Protein AF-0000000073295204 (afdb_homodimer)

Structure (mmCIF, N/CA/C/O backbone):
data_AF-0000000073295204-model_v1
#
loop_
_entity.id
_entity.type
_entity.pdbx_description
1 polymer 'Uncharacterized protein'
#
loop_
_atom_site.group_PDB
_atom_site.id
_atom_site.type_symbol
_atom_site.label_atom_id
_atom_site.label_alt_id
_atom_site.label_comp_id
_atom_site.label_asym_id
_atom_site.label_entity_id
_atom_site.label_seq_id
_atom_site.pdbx_PDB_ins_code
_atom_site.Cartn_x
_atom_site.Cartn_y
_atom_site.Cartn_z
_atom_site.occupancy
_atom_site.B_iso_or_equiv
_atom_site.auth_seq_id
_atom_site.auth_comp_id
_atom_site.auth_asym_id
_atom_site.auth_atom_id
_atom_site.pdbx_PDB_model_num
ATOM 1 N N . MET A 1 1 ? 9.797 61.344 2.822 1 33.12 1 MET A N 1
ATOM 2 C CA . MET A 1 1 ? 10.344 59.969 2.984 1 33.12 1 MET A CA 1
ATOM 3 C C . MET A 1 1 ? 9.977 59.406 4.348 1 33.12 1 MET A C 1
ATOM 5 O O . MET A 1 1 ? 10.391 59.938 5.379 1 33.12 1 MET A O 1
ATOM 9 N N . ALA A 1 2 ? 8.75 59.031 4.539 1 42.47 2 ALA A N 1
ATOM 10 C CA . ALA A 1 2 ? 8.133 58.469 5.742 1 42.47 2 ALA A CA 1
ATOM 11 C C . ALA A 1 2 ? 9.016 57.375 6.34 1 42.47 2 ALA A C 1
ATOM 13 O O . ALA A 1 2 ? 9.609 56.594 5.609 1 42.47 2 ALA A O 1
ATOM 14 N N . ASN A 1 3 ? 9.695 57.594 7.465 1 41.66 3 ASN A N 1
ATOM 15 C CA . ASN A 1 3 ? 10.477 56.75 8.367 1 41.66 3 ASN A CA 1
ATOM 16 C C . ASN A 1 3 ? 9.773 55.438 8.672 1 41.66 3 ASN A C 1
ATOM 18 O O . ASN A 1 3 ? 8.797 55.406 9.422 1 41.66 3 ASN A O 1
ATOM 22 N N . CYS A 1 4 ? 9.5 54.719 7.684 1 46.94 4 CYS A N 1
ATOM 23 C CA . CYS A 1 4 ? 9.086 53.344 7.918 1 46.94 4 CYS A CA 1
ATOM 24 C C . CYS A 1 4 ? 9.992 52.688 8.945 1 46.94 4 CYS A C 1
ATOM 26 O O . CYS A 1 4 ? 11.156 52.406 8.664 1 46.94 4 CYS A O 1
ATOM 28 N N . ASN A 1 5 ? 9.891 53.031 10.281 1 50.5 5 ASN A N 1
ATOM 29 C CA . ASN A 1 5 ? 10.594 52.594 11.484 1 50.5 5 ASN A CA 1
ATOM 30 C C . ASN A 1 5 ? 10.609 51.094 11.625 1 50.5 5 ASN A C 1
ATOM 32 O O . ASN A 1 5 ? 9.875 50.375 10.922 1 50.5 5 ASN A O 1
ATOM 36 N N . MET A 1 6 ? 11.617 50.531 12.547 1 57.12 6 MET A N 1
ATOM 37 C CA . MET A 1 6 ? 11.906 49.188 13.016 1 57.12 6 MET A CA 1
ATOM 38 C C . MET A 1 6 ? 10.625 48.406 13.242 1 57.12 6 MET A C 1
ATOM 40 O O . MET A 1 6 ? 10.625 47.156 13.188 1 57.12 6 MET A O 1
ATOM 44 N N . ASN A 1 7 ? 9.562 49.188 13.414 1 58.94 7 ASN A N 1
ATOM 45 C CA . ASN A 1 7 ? 8.297 48.5 13.711 1 58.94 7 ASN A CA 1
ATOM 46 C C . ASN A 1 7 ? 7.699 47.875 12.461 1 58.94 7 ASN A C 1
ATOM 48 O O . ASN A 1 7 ? 7.102 46.781 12.531 1 58.94 7 ASN A O 1
ATOM 52 N N . CYS A 1 8 ? 7.828 48.562 11.383 1 56.03 8 CYS A N 1
ATOM 53 C CA . CYS A 1 8 ? 7.27 48 10.148 1 56.03 8 CYS A CA 1
ATOM 54 C C . CYS A 1 8 ? 8.047 46.75 9.711 1 56.03 8 CYS A C 1
ATOM 56 O O . CYS A 1 8 ? 7.465 45.812 9.219 1 56.03 8 CYS A O 1
ATOM 58 N N . ALA A 1 9 ? 9.336 46.875 9.898 1 61.06 9 ALA A N 1
ATOM 59 C CA . ALA A 1 9 ? 10.18 45.719 9.531 1 61.06 9 ALA A CA 1
ATOM 60 C C . ALA A 1 9 ? 9.828 44.5 10.359 1 61.06 9 ALA A C 1
ATOM 62 O O . ALA A 1 9 ? 9.797 43.375 9.836 1 61.06 9 ALA A O 1
ATOM 63 N N . ARG A 1 10 ? 9.492 44.812 11.586 1 59.09 10 ARG A N 1
ATOM 64 C CA . ARG A 1 10 ? 9.133 43.688 12.469 1 59.09 10 ARG A CA 1
ATOM 65 C C . ARG A 1 10 ? 7.789 43.094 12.078 1 59.09 10 ARG A C 1
ATOM 67 O O . ARG A 1 10 ? 7.609 41.875 12.117 1 59.09 10 ARG A O 1
ATOM 74 N N . ALA A 1 11 ? 6.906 43.969 11.68 1 59.47 11 ALA A N 1
ATOM 75 C CA . ALA A 1 11 ? 5.578 43.5 11.281 1 59.47 11 ALA A CA 1
ATOM 76 C C . ALA A 1 11 ? 5.641 42.719 9.977 1 59.47 11 ALA A C 1
ATOM 78 O O . ALA A 1 11 ? 4.961 41.719 9.828 1 59.47 11 ALA A O 1
ATOM 79 N N . THR A 1 12 ? 6.535 43.219 9.102 1 62.34 12 THR A N 1
ATOM 80 C CA . THR A 1 12 ? 6.664 42.531 7.824 1 62.34 12 THR A CA 1
ATOM 81 C C . THR A 1 12 ? 7.312 41.156 8.016 1 62.34 12 THR A C 1
ATOM 83 O O . THR A 1 12 ? 6.895 40.156 7.398 1 62.34 12 THR A O 1
ATOM 86 N N . LEU A 1 13 ? 8.273 41.188 8.883 1 60.84 13 LEU A N 1
ATOM 87 C CA . LEU A 1 13 ? 8.93 39.938 9.141 1 60.84 13 LEU A CA 1
ATOM 88 C C . LEU A 1 13 ? 7.961 38.938 9.797 1 60.84 13 LEU A C 1
ATOM 90 O O . LEU A 1 13 ? 7.969 37.75 9.477 1 60.84 13 LEU A O 1
ATOM 94 N N . PHE A 1 14 ? 7.16 39.562 10.695 1 59.88 14 PHE A N 1
ATOM 95 C CA . PHE A 1 14 ? 6.156 38.75 11.359 1 59.88 14 PHE A CA 1
ATOM 96 C C . PHE A 1 14 ? 5.152 38.219 10.352 1 59.88 14 PHE A C 1
ATOM 98 O O . PHE A 1 14 ? 4.773 37.031 10.414 1 59.88 14 PHE A O 1
ATOM 105 N N . LEU A 1 15 ? 4.754 39 9.43 1 58.59 15 LEU A N 1
ATOM 106 C CA . LEU A 1 15 ? 3.775 38.594 8.43 1 58.59 15 LEU A CA 1
ATOM 107 C C . LEU A 1 15 ? 4.375 37.562 7.477 1 58.59 15 LEU A C 1
ATOM 109 O O . LEU A 1 15 ? 3.697 36.625 7.078 1 58.59 15 LEU A O 1
ATOM 113 N N . LEU A 1 16 ? 5.633 37.688 7.195 1 57.72 16 LEU A N 1
ATOM 114 C CA . LEU A 1 16 ? 6.293 36.75 6.305 1 57.72 16 LEU A CA 1
ATOM 115 C C . LEU A 1 16 ? 6.402 35.375 6.957 1 57.72 16 LEU A C 1
ATOM 117 O O . LEU A 1 16 ? 6.215 34.344 6.293 1 57.72 16 LEU A O 1
ATOM 121 N N . THR A 1 17 ? 6.629 35.469 8.266 1 59.41 17 THR A N 1
ATOM 122 C CA . THR A 1 17 ? 6.738 34.188 8.961 1 59.41 17 THR A CA 1
ATOM 123 C C . THR A 1 17 ? 5.387 33.469 9 1 59.41 17 THR A C 1
ATOM 125 O O . THR A 1 17 ? 5.316 32.25 8.828 1 59.41 17 THR A O 1
ATOM 128 N N . ILE A 1 18 ? 4.297 34.219 9.164 1 56.94 18 ILE A N 1
ATOM 129 C CA . ILE A 1 18 ? 2.967 33.625 9.18 1 56.94 18 ILE A CA 1
ATOM 130 C C . ILE A 1 18 ? 2.643 33.031 7.805 1 56.94 18 ILE A C 1
ATOM 132 O O . ILE A 1 18 ? 2.053 31.953 7.699 1 56.94 18 ILE A O 1
ATOM 136 N N . PHE A 1 19 ? 2.982 33.781 6.734 1 54.72 19 PHE A N 1
ATOM 137 C CA . PHE A 1 19 ? 2.664 33.312 5.387 1 54.72 19 PHE A CA 1
ATOM 138 C C . PHE A 1 19 ? 3.383 32 5.07 1 54.72 19 PHE A C 1
ATOM 140 O O . PHE A 1 19 ? 2.812 31.109 4.438 1 54.72 19 PHE A O 1
ATOM 147 N N . ILE A 1 20 ? 4.652 31.953 5.359 1 56.03 20 ILE A N 1
ATOM 148 C CA . ILE A 1 20 ? 5.402 30.734 5.078 1 56.03 20 ILE A CA 1
ATOM 149 C C . ILE A 1 20 ? 4.797 29.562 5.855 1 56.03 20 ILE A C 1
ATOM 151 O O . ILE A 1 20 ? 4.711 28.438 5.34 1 56.03 20 ILE A O 1
ATOM 155 N N . CYS A 1 21 ? 4.27 29.953 6.988 1 53.78 21 CYS A N 1
ATOM 156 C CA . CYS A 1 21 ? 3.713 28.906 7.828 1 53.78 21 CYS A CA 1
ATOM 157 C C . CYS A 1 21 ? 2.4 28.391 7.254 1 53.78 21 CYS A C 1
ATOM 159 O O . CYS A 1 21 ? 2.078 27.203 7.398 1 53.78 21 CYS A O 1
ATOM 161 N N . PHE A 1 22 ? 1.563 29.297 6.613 1 51.59 22 PHE A N 1
ATOM 162 C CA . PHE A 1 22 ? 0.244 28.875 6.164 1 51.59 22 PHE A CA 1
ATOM 163 C C . PHE A 1 22 ? 0.33 28.188 4.805 1 51.59 22 PHE A C 1
ATOM 165 O O . PHE A 1 22 ? -0.593 27.484 4.402 1 51.59 22 PHE A O 1
ATOM 172 N N . GLY A 1 23 ? 1.354 28.484 4.051 1 48.56 23 GLY A N 1
ATOM 173 C CA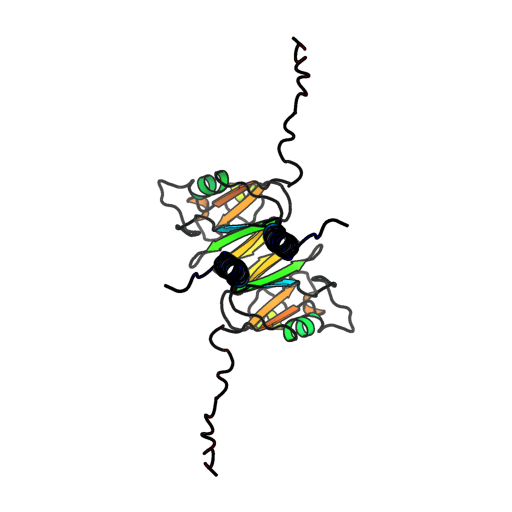 . GLY A 1 23 ? 1.393 27.984 2.686 1 48.56 23 GLY A CA 1
ATOM 174 C C . GLY A 1 23 ? 1.467 26.469 2.609 1 48.56 23 GLY A C 1
ATOM 175 O O . GLY A 1 23 ? 1.545 25.891 1.519 1 48.56 23 GLY A O 1
ATOM 176 N N . HIS A 1 24 ? 1.877 25.906 3.639 1 48.03 24 HIS A N 1
ATOM 177 C CA . HIS A 1 24 ? 1.93 24.469 3.375 1 48.03 24 HIS A CA 1
ATOM 178 C C . HIS A 1 24 ? 0.529 23.891 3.223 1 48.03 24 HIS A C 1
ATOM 180 O O . HIS A 1 24 ? -0.03 23.344 4.18 1 48.03 24 HIS A O 1
ATOM 186 N N . PHE A 1 25 ? -0.364 24.609 2.359 1 46.03 25 PHE A N 1
ATOM 187 C CA . PHE A 1 25 ? -1.568 23.859 2.012 1 46.03 25 PHE A CA 1
ATOM 188 C C . PHE A 1 25 ? -1.214 22.516 1.374 1 46.03 25 PHE A C 1
ATOM 190 O O . PHE A 1 25 ? -0.85 22.469 0.198 1 46.03 25 PHE A O 1
ATOM 197 N N . SER A 1 26 ? -0.646 21.609 1.954 1 46 26 SER A N 1
ATOM 198 C CA . SER A 1 26 ? -0.393 20.234 1.532 1 46 26 SER A CA 1
ATOM 199 C C . SER A 1 26 ? -1.66 19.594 0.992 1 46 26 SER A C 1
ATOM 201 O O . SER A 1 26 ? -2.721 19.672 1.617 1 46 26 SER A O 1
ATOM 203 N N . VAL A 1 27 ? -2.123 19.875 -0.356 1 51.22 27 VAL A N 1
ATOM 204 C CA . VAL A 1 27 ? -3.092 18.906 -0.857 1 51.22 27 VAL A CA 1
ATOM 205 C C . VAL A 1 27 ? -2.947 17.594 -0.098 1 51.22 27 VAL A C 1
ATOM 207 O O . VAL A 1 27 ? -1.89 16.953 -0.138 1 51.22 27 VAL A O 1
ATOM 210 N N . SER A 1 28 ? -3.654 17.453 1.043 1 60.06 28 SER A N 1
ATOM 211 C CA . SER A 1 28 ? -3.307 16.516 2.1 1 60.06 28 SER A CA 1
ATOM 212 C C . SER A 1 28 ? -3.844 15.117 1.795 1 60.06 28 SER A C 1
ATOM 214 O O . SER A 1 28 ? -5.059 14.922 1.683 1 60.06 28 SER A O 1
ATOM 216 N N . ALA A 1 29 ? -3.35 14.383 0.659 1 72.06 29 ALA A N 1
ATOM 217 C CA . ALA A 1 29 ? -3.543 12.938 0.724 1 72.06 29 ALA A CA 1
ATOM 218 C C . ALA A 1 29 ? -3.613 12.461 2.17 1 72.06 29 ALA A C 1
ATOM 220 O O . ALA A 1 29 ? -2.887 12.953 3.033 1 72.06 29 ALA A O 1
ATOM 221 N N . TYR A 1 30 ? -4.785 11.828 2.383 1 84.5 30 TYR A N 1
ATOM 222 C CA . TYR A 1 30 ? -4.988 11.336 3.738 1 84.5 30 TYR A CA 1
ATOM 223 C C . TYR A 1 30 ? -4.789 9.828 3.803 1 84.5 30 TYR A C 1
ATOM 225 O O . TYR A 1 30 ? -4.953 9.125 2.801 1 84.5 30 TYR A O 1
ATOM 233 N N . ASP A 1 31 ? -4.375 9.359 4.844 1 88.56 31 ASP A N 1
ATOM 234 C CA . ASP A 1 31 ? -4.281 7.945 5.191 1 88.56 31 ASP A CA 1
ATOM 235 C C . ASP A 1 31 ? -5.387 7.551 6.172 1 88.56 31 ASP A C 1
ATOM 237 O O . ASP A 1 31 ? -5.41 8.023 7.309 1 88.56 31 ASP A O 1
ATOM 241 N N . PHE A 1 32 ? -6.301 6.703 5.715 1 93.31 32 PHE A N 1
ATOM 242 C CA . PHE A 1 32 ? -7.426 6.285 6.543 1 93.31 32 PHE A CA 1
ATOM 243 C C . PHE A 1 32 ? -7.191 4.891 7.113 1 93.31 32 PHE A C 1
ATOM 245 O O . PHE A 1 32 ? -6.863 3.961 6.371 1 93.31 32 PHE A O 1
ATOM 252 N N . GLN A 1 33 ? -7.379 4.723 8.383 1 93.5 33 GLN A N 1
ATOM 253 C CA . GLN A 1 33 ? -7.332 3.396 8.984 1 93.5 33 GLN A CA 1
ATOM 254 C C . GLN A 1 33 ? -8.688 2.701 8.883 1 93.5 33 GLN A C 1
ATOM 256 O O . GLN A 1 33 ? -9.672 3.16 9.469 1 93.5 33 GLN A O 1
ATOM 261 N N . VAL A 1 34 ? -8.672 1.632 8.242 1 95.62 34 VAL A N 1
ATOM 262 C CA . VAL A 1 34 ? -9.922 0.905 8.016 1 95.62 34 VAL A CA 1
ATOM 263 C C . VAL A 1 34 ? -10.453 0.383 9.352 1 95.62 34 VAL A C 1
ATOM 265 O O . VAL A 1 34 ? -9.711 -0.205 10.141 1 95.62 34 VAL A O 1
ATOM 268 N N . GLY A 1 35 ? -11.727 0.519 9.531 1 85.12 35 GLY A N 1
ATOM 269 C CA . GLY A 1 35 ? -12.406 -0.001 10.711 1 85.12 35 GLY A CA 1
ATOM 270 C C . GLY A 1 35 ? -12.164 0.827 11.953 1 85.12 35 GLY A C 1
ATOM 271 O O . GLY A 1 35 ? -12.688 0.516 13.023 1 85.12 35 GLY A O 1
ATOM 272 N N . GLY A 1 36 ? -11.367 1.813 11.805 1 78.75 36 GLY A N 1
ATOM 273 C CA . GLY A 1 36 ? -11.062 2.609 12.984 1 78.75 36 GLY A CA 1
ATOM 274 C C . GLY A 1 36 ? -10.266 1.848 14.023 1 78.75 36 GLY A C 1
ATOM 275 O O . GLY A 1 36 ? -9.195 1.308 13.727 1 78.75 36 GLY A O 1
ATOM 276 N N . THR A 1 37 ? -10.977 1.584 15.172 1 77.56 37 THR A N 1
ATOM 277 C CA . THR A 1 37 ? -10.297 0.896 16.266 1 77.56 37 THR A CA 1
ATOM 278 C C . THR A 1 37 ? -10.461 -0.616 16.141 1 77.56 37 THR A C 1
ATOM 280 O O . THR A 1 37 ? -9.781 -1.381 16.828 1 77.56 37 THR A O 1
ATOM 283 N N . LYS A 1 38 ? -11.297 -1.14 15.312 1 81.19 38 LYS A N 1
ATOM 284 C CA . LYS A 1 38 ? -11.625 -2.561 15.266 1 81.19 38 LYS A CA 1
ATOM 285 C C . LYS A 1 38 ? -10.727 -3.305 14.289 1 81.19 38 LYS A C 1
ATOM 287 O O . LYS A 1 38 ? -10.703 -4.535 14.266 1 81.19 38 LYS A O 1
ATOM 292 N N . ASP A 1 39 ? -9.852 -2.604 13.664 1 91.88 39 ASP A N 1
ATOM 293 C CA . ASP A 1 39 ? -8.938 -3.219 12.703 1 91.88 39 ASP A CA 1
ATOM 294 C C . ASP A 1 39 ? -9.711 -4.039 11.672 1 91.88 39 ASP A C 1
ATOM 296 O O . ASP A 1 39 ? -10.938 -3.938 11.578 1 91.88 39 ASP A O 1
ATOM 300 N N . TRP A 1 40 ? -9.172 -4.785 10.734 1 97.25 40 TRP A N 1
ATOM 301 C CA . TRP A 1 40 ? -9.758 -5.648 9.711 1 97.25 40 TRP A CA 1
ATOM 302 C C . TRP A 1 40 ? -9.945 -7.066 10.234 1 97.25 40 TRP A C 1
ATOM 304 O O . TRP A 1 40 ? -9.047 -7.902 10.117 1 97.25 40 TRP A O 1
ATOM 314 N N . VAL A 1 41 ? -11.094 -7.348 10.859 1 95.94 41 VAL A N 1
ATOM 315 C CA . VAL A 1 41 ? -11.461 -8.625 11.461 1 95.94 41 VAL A CA 1
ATOM 316 C C . VAL A 1 41 ? -12.883 -9.008 11.047 1 95.94 41 VAL A C 1
ATOM 318 O O . VAL A 1 41 ? -13.625 -8.172 10.516 1 95.94 41 VAL A O 1
ATOM 321 N N . VAL A 1 42 ? -13.172 -10.25 11.281 1 95.69 42 VAL A N 1
ATOM 322 C CA . VAL A 1 42 ? -14.547 -10.672 11.031 1 95.69 42 VAL A CA 1
ATOM 323 C C . VAL A 1 42 ? -15.492 -9.922 11.961 1 95.69 42 VAL A C 1
ATOM 325 O O . VAL A 1 42 ? -15.312 -9.914 13.18 1 95.69 42 VAL A O 1
ATOM 328 N N . PRO A 1 43 ? -16.484 -9.281 11.359 1 94.81 43 PRO A N 1
ATOM 329 C CA . PRO A 1 43 ? -17.438 -8.578 12.219 1 94.81 43 PRO A CA 1
ATOM 330 C C . PRO A 1 43 ? -18.312 -9.523 13.031 1 94.81 43 PRO A C 1
ATOM 332 O O . PRO A 1 43 ? -18.484 -10.688 12.656 1 94.81 43 PRO A O 1
ATOM 335 N N . PRO A 1 44 ? -18.812 -8.93 14.133 1 92.19 44 PRO A N 1
ATOM 336 C CA . PRO A 1 44 ? -19.812 -9.727 14.852 1 92.19 44 PRO A CA 1
ATOM 337 C C . PRO A 1 44 ? -21.078 -9.969 14.031 1 92.19 44 PRO A C 1
ATOM 339 O O . PRO A 1 44 ? -21.375 -9.203 13.109 1 92.19 44 PRO A O 1
ATOM 342 N N . THR A 1 45 ? -21.75 -11.031 14.367 1 91.5 45 THR A N 1
ATOM 343 C CA . THR A 1 45 ? -22.906 -11.469 13.594 1 91.5 45 THR A CA 1
ATOM 344 C C . THR A 1 45 ? -23.953 -10.367 13.523 1 91.5 45 THR A C 1
ATOM 346 O O . THR A 1 45 ? -24.672 -10.25 12.531 1 91.5 45 THR A O 1
ATOM 349 N N . ASN A 1 46 ? -23.984 -9.508 14.438 1 90.12 46 ASN A N 1
ATOM 350 C CA . ASN A 1 46 ? -25.031 -8.484 14.492 1 90.12 46 ASN A CA 1
ATOM 351 C C . ASN A 1 46 ? -24.562 -7.18 13.852 1 90.12 46 ASN A C 1
ATOM 353 O O . ASN A 1 46 ? -25.297 -6.191 13.852 1 90.12 46 ASN A O 1
ATOM 357 N N . ASP A 1 47 ? -23.391 -7.16 13.344 1 90.75 47 ASP A N 1
ATOM 358 C CA . ASP A 1 47 ? -22.859 -5.93 12.758 1 90.75 47 ASP A CA 1
ATOM 359 C C . ASP A 1 47 ? -22.031 -6.227 11.508 1 90.75 47 ASP A C 1
ATOM 361 O O . ASP A 1 47 ? -20.875 -5.793 11.406 1 90.75 47 ASP A O 1
ATOM 365 N N . SER A 1 48 ? -22.703 -6.895 10.508 1 91.75 48 SER A N 1
ATOM 366 C CA . SER A 1 48 ? -22 -7.344 9.312 1 91.75 48 SER A CA 1
ATOM 367 C C . SER A 1 48 ? -21.734 -6.184 8.359 1 91.75 48 SER A C 1
ATOM 369 O O . SER A 1 48 ? -20.984 -6.332 7.395 1 91.75 48 SER A O 1
ATOM 371 N N . LYS A 1 49 ? -22.25 -5 8.727 1 93.19 49 LYS A N 1
ATOM 372 C CA . LYS A 1 49 ? -22.125 -3.885 7.797 1 93.19 49 LYS A CA 1
ATOM 373 C C . LYS A 1 49 ? -21.109 -2.857 8.312 1 93.19 49 LYS A C 1
ATOM 375 O O . LYS A 1 49 ? -21.016 -1.755 7.773 1 93.19 49 LYS A O 1
ATOM 380 N N . ILE A 1 50 ? -20.344 -3.225 9.234 1 93.56 50 ILE A N 1
ATOM 381 C CA . ILE A 1 50 ? -19.516 -2.277 9.969 1 93.56 50 ILE A CA 1
ATOM 382 C C . ILE A 1 50 ? -18.547 -1.594 9 1 93.56 50 ILE A C 1
ATOM 384 O O . ILE A 1 50 ? -18.328 -0.382 9.078 1 93.56 50 ILE A O 1
ATOM 388 N N . TYR A 1 51 ? -17.938 -2.252 8.094 1 96.38 51 TYR A N 1
ATOM 389 C CA . TYR A 1 51 ? -16.938 -1.681 7.207 1 96.38 51 TYR A CA 1
ATOM 390 C C . TYR A 1 51 ? -17.578 -0.771 6.168 1 96.38 51 TYR A C 1
ATOM 392 O O . TYR A 1 51 ? -17.062 0.303 5.863 1 96.38 51 TYR A O 1
ATOM 400 N N . ASN A 1 52 ? -18.688 -1.209 5.676 1 95.88 52 ASN A N 1
ATOM 40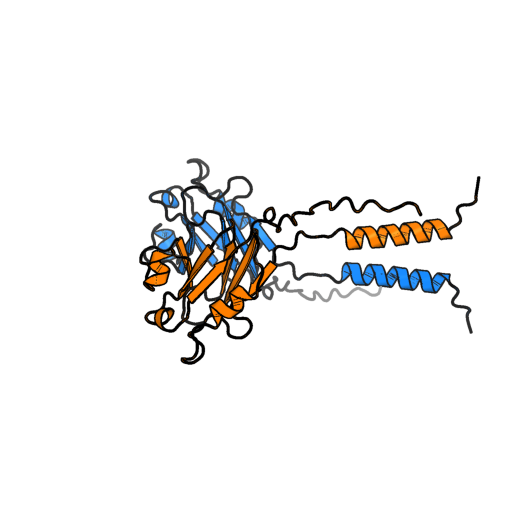1 C CA . ASN A 1 52 ? -19.375 -0.355 4.715 1 95.88 52 ASN A CA 1
ATOM 402 C C . ASN A 1 52 ? -19.891 0.917 5.371 1 95.88 52 ASN A C 1
ATOM 404 O O . ASN A 1 52 ? -19.891 1.987 4.762 1 95.88 52 ASN A O 1
ATOM 408 N N . ASP A 1 53 ? -20.359 0.744 6.594 1 94.44 53 ASP A N 1
ATOM 409 C CA . ASP A 1 53 ? -20.781 1.926 7.34 1 94.44 53 ASP A CA 1
ATOM 410 C C . ASP A 1 53 ? -19.609 2.883 7.562 1 94.44 53 ASP A C 1
ATOM 412 O O . ASP A 1 53 ? -19.75 4.094 7.387 1 94.44 53 ASP A O 1
ATOM 416 N N . TRP A 1 54 ? -18.531 2.389 7.996 1 95.19 54 TRP A N 1
ATOM 417 C CA . TRP A 1 54 ? -17.328 3.189 8.164 1 95.19 54 TRP A CA 1
ATOM 418 C C . TRP A 1 54 ? -16.953 3.896 6.867 1 95.19 54 TRP A C 1
ATOM 420 O O . TRP A 1 54 ? -16.656 5.094 6.871 1 95.19 54 TRP A O 1
ATOM 430 N N . ALA A 1 55 ? -16.922 3.182 5.715 1 96.06 55 ALA A N 1
ATOM 431 C CA . ALA A 1 55 ? -16.516 3.725 4.422 1 96.06 55 ALA A CA 1
ATOM 432 C C . ALA A 1 55 ? -17.453 4.832 3.971 1 96.06 55 ALA A C 1
ATOM 434 O O . ALA A 1 55 ? -17.016 5.855 3.441 1 96.06 55 ALA A O 1
ATOM 435 N N . SER A 1 56 ? -18.672 4.578 4.215 1 94.5 56 SER A N 1
ATOM 436 C CA . SER A 1 56 ? -19.688 5.543 3.773 1 94.5 56 SER A CA 1
ATOM 437 C C . SER A 1 56 ? -19.562 6.855 4.539 1 94.5 56 SER A C 1
ATOM 439 O O . SER A 1 56 ? -20.047 7.895 4.082 1 94.5 56 SER A O 1
ATOM 441 N N . GLY A 1 57 ? -18.922 6.844 5.66 1 93.06 57 GLY A N 1
ATOM 442 C CA . GLY A 1 57 ? -18.766 8.039 6.469 1 93.06 57 GLY A CA 1
ATOM 443 C C . GLY A 1 57 ? -17.547 8.852 6.082 1 93.06 57 GLY A C 1
ATOM 444 O O . GLY A 1 57 ? -17.297 9.914 6.656 1 93.06 57 GLY A O 1
ATOM 445 N N . ASN A 1 58 ? -16.859 8.352 5.168 1 93.12 58 ASN A N 1
ATOM 446 C CA . ASN A 1 58 ? -15.641 9.023 4.727 1 93.12 58 ASN A CA 1
ATOM 447 C C . ASN A 1 58 ? -15.766 9.523 3.289 1 93.12 58 ASN A C 1
ATOM 449 O O . ASN A 1 58 ? -16.531 8.969 2.502 1 93.12 58 ASN A O 1
ATOM 453 N N . ARG A 1 59 ? -14.992 10.648 3.008 1 92.06 59 ARG A N 1
ATOM 454 C CA . ARG A 1 59 ? -14.898 11.172 1.646 1 92.06 59 ARG A CA 1
ATOM 455 C C . ARG A 1 59 ? -13.516 10.922 1.056 1 92.06 59 ARG A C 1
ATOM 457 O O . ARG A 1 59 ? -12.641 11.789 1.132 1 92.06 59 ARG A O 1
ATOM 464 N N . PHE A 1 60 ? -13.477 9.859 0.374 1 95.12 60 PHE A N 1
ATOM 465 C CA . PHE A 1 60 ? -12.203 9.461 -0.209 1 95.12 60 PHE A CA 1
ATOM 466 C C . PHE A 1 60 ? -11.969 10.172 -1.541 1 95.12 60 PHE A C 1
ATOM 468 O O . PHE A 1 60 ? -12.891 10.289 -2.354 1 95.12 60 PHE A O 1
ATOM 475 N N . GLN A 1 61 ? -10.727 10.531 -1.714 1 94.44 61 GLN A N 1
ATOM 476 C CA . GLN A 1 61 ? -10.32 11.172 -2.963 1 94.44 61 GLN A CA 1
ATOM 477 C C . GLN A 1 61 ? -9.148 10.438 -3.602 1 94.44 61 GLN A C 1
ATOM 479 O O . GLN A 1 61 ? -8.43 9.695 -2.924 1 94.44 61 GLN A O 1
ATOM 484 N N . VAL A 1 62 ? -9.07 10.711 -4.887 1 94.5 62 VAL A N 1
ATOM 485 C CA . VAL A 1 62 ? -7.906 10.172 -5.574 1 94.5 62 VAL A CA 1
ATOM 486 C C . VAL A 1 62 ? -6.629 10.641 -4.879 1 94.5 62 VAL A C 1
ATOM 488 O O . VAL A 1 62 ? -6.5 11.812 -4.527 1 94.5 62 VAL A O 1
ATOM 491 N N . GLY A 1 63 ? -5.695 9.727 -4.648 1 92.5 63 GLY A N 1
ATOM 492 C CA . GLY A 1 63 ? -4.465 10.047 -3.943 1 92.5 63 GLY A CA 1
ATOM 493 C C . GLY A 1 63 ? -4.492 9.656 -2.479 1 92.5 63 GLY A C 1
ATOM 494 O O . GLY A 1 63 ? -3.447 9.57 -1.832 1 92.5 63 GLY A O 1
ATOM 495 N N . ASP A 1 64 ? -5.656 9.43 -1.926 1 94.69 64 ASP A N 1
ATOM 496 C CA . ASP A 1 64 ? -5.77 8.945 -0.553 1 94.69 64 ASP A CA 1
ATOM 497 C C . ASP A 1 64 ? -5.32 7.488 -0.444 1 94.69 64 ASP A C 1
ATOM 499 O O . ASP A 1 64 ? -5.281 6.77 -1.444 1 94.69 64 ASP A O 1
ATOM 503 N N . THR A 1 65 ? -4.98 7.121 0.783 1 95.94 65 THR A N 1
ATOM 504 C CA . THR A 1 65 ? -4.676 5.727 1.076 1 95.94 65 THR A CA 1
ATOM 505 C C . THR A 1 65 ? -5.562 5.203 2.203 1 95.94 65 THR A C 1
ATOM 507 O O . THR A 1 65 ? -6.043 5.98 3.033 1 95.94 65 THR A O 1
ATOM 510 N N . ILE A 1 66 ? -5.789 3.887 2.129 1 97.19 66 ILE A N 1
ATOM 511 C CA . ILE A 1 66 ? -6.395 3.209 3.271 1 97.19 66 ILE A CA 1
ATOM 512 C C . ILE A 1 66 ? -5.434 2.146 3.805 1 97.19 66 ILE A C 1
ATOM 514 O O . ILE A 1 66 ? -4.664 1.561 3.043 1 97.19 66 ILE A O 1
ATOM 518 N N . ARG A 1 67 ? -5.508 1.954 5.086 1 96.5 67 ARG A N 1
ATOM 519 C CA . ARG A 1 67 ? -4.621 1.01 5.754 1 96.5 67 ARG A CA 1
ATOM 520 C C . ARG A 1 67 ? -5.414 -0.072 6.48 1 96.5 67 ARG A C 1
ATOM 522 O O . ARG A 1 67 ? -6.344 0.232 7.234 1 96.5 67 ARG A O 1
ATOM 529 N N . PHE A 1 68 ? -5.098 -1.311 6.191 1 97.25 68 PHE A N 1
ATOM 530 C CA . PHE A 1 68 ? -5.676 -2.467 6.867 1 97.25 68 PHE A CA 1
ATOM 531 C C . PHE A 1 68 ? -4.699 -3.041 7.887 1 97.25 68 PHE A C 1
ATOM 533 O O . PHE A 1 68 ? -3.572 -3.402 7.543 1 97.25 68 PHE A O 1
ATOM 540 N N . LYS A 1 69 ? -5.16 -3.111 9.062 1 96.25 69 LYS A N 1
ATOM 541 C CA . LYS A 1 69 ? -4.418 -3.844 10.086 1 96.25 69 LYS A CA 1
ATOM 542 C C . LYS A 1 69 ? -5.141 -5.133 10.469 1 96.25 69 LYS A C 1
ATOM 544 O O . LYS A 1 69 ? -6.359 -5.133 10.664 1 96.25 69 LYS A O 1
ATOM 549 N N . TYR A 1 70 ? -4.504 -6.184 10.492 1 95.88 70 TYR A N 1
ATOM 550 C CA . TYR A 1 70 ? -5.117 -7.469 10.805 1 95.88 70 TYR A CA 1
ATOM 551 C C . TYR A 1 70 ? -4.07 -8.477 11.266 1 95.88 70 TYR A C 1
ATOM 553 O O . TYR A 1 70 ? -2.879 -8.32 10.984 1 95.88 70 TYR A O 1
ATOM 561 N N . LYS A 1 71 ? -4.66 -9.375 11.984 1 90.25 71 LYS A N 1
ATOM 562 C CA . LYS A 1 71 ? -3.869 -10.531 12.383 1 90.25 71 LYS A CA 1
ATOM 563 C C . LYS A 1 71 ? -4.336 -11.789 11.656 1 90.25 71 LYS A C 1
ATOM 565 O O . LYS A 1 71 ? -5.539 -12.008 11.484 1 90.25 71 LYS A O 1
ATOM 570 N N . LYS A 1 72 ? -3.389 -12.68 11.109 1 87.69 72 LYS A N 1
ATOM 571 C CA . LYS A 1 72 ? -3.686 -13.938 10.422 1 87.69 72 LYS A CA 1
ATOM 572 C C . LYS A 1 72 ? -4.844 -13.773 9.445 1 87.69 72 LYS A C 1
ATOM 574 O O . LYS A 1 72 ? -5.855 -14.477 9.547 1 87.69 72 LYS A O 1
ATOM 579 N N . ASN A 1 73 ? -4.926 -12.93 8.672 1 95.44 73 ASN A N 1
ATOM 580 C CA . ASN A 1 73 ? -5.914 -12.57 7.656 1 95.44 73 ASN A CA 1
ATOM 581 C C . ASN A 1 73 ? -5.25 -12.078 6.375 1 95.44 73 ASN A C 1
ATOM 583 O O . ASN A 1 73 ? -4.039 -12.234 6.195 1 95.44 73 ASN A O 1
ATOM 587 N N . SER A 1 74 ? -6.086 -11.641 5.445 1 97.19 74 SER A N 1
ATOM 588 C CA . SER A 1 74 ? -5.633 -11.031 4.199 1 97.19 74 SER A CA 1
ATOM 589 C C . SER A 1 74 ? -6.645 -10.016 3.68 1 97.19 74 SER A C 1
ATOM 591 O O . SER A 1 74 ? -7.75 -9.906 4.211 1 97.19 74 SER A O 1
ATOM 593 N N . VAL A 1 75 ? -6.16 -9.25 2.709 1 98.12 75 VAL A N 1
ATOM 594 C CA . VAL A 1 75 ? -7.035 -8.312 2.01 1 98.12 75 VAL A CA 1
ATOM 595 C C . VAL A 1 75 ? -6.855 -8.461 0.502 1 98.12 75 VAL A C 1
ATOM 597 O O . VAL A 1 75 ? -5.73 -8.586 0.014 1 98.12 75 VAL A O 1
ATOM 600 N N . MET A 1 76 ? -7.934 -8.523 -0.163 1 98.44 76 MET A N 1
ATOM 601 C CA . MET A 1 76 ? -7.941 -8.531 -1.623 1 98.44 76 MET A CA 1
ATOM 602 C C . MET A 1 76 ? -8.766 -7.371 -2.166 1 98.44 76 MET A C 1
ATOM 604 O O . MET A 1 76 ? -9.812 -7.035 -1.611 1 98.44 76 MET A O 1
ATOM 608 N N . GLU A 1 77 ? -8.273 -6.707 -3.145 1 98.75 77 GLU A N 1
ATOM 609 C CA . GLU A 1 77 ? -9.109 -5.859 -3.99 1 98.75 77 GLU A CA 1
ATOM 610 C C . GLU A 1 77 ? -9.57 -6.605 -5.238 1 98.75 77 GLU A C 1
ATOM 612 O O . GLU A 1 77 ? -8.75 -7.184 -5.957 1 98.75 77 GLU A O 1
ATOM 617 N N . VAL A 1 78 ? -10.883 -6.641 -5.445 1 98.5 78 VAL A N 1
ATOM 618 C CA . VAL A 1 78 ? -11.453 -7.547 -6.438 1 98.5 78 VAL A CA 1
ATOM 619 C C . VAL A 1 78 ? -12.453 -6.789 -7.312 1 98.5 78 VAL A C 1
ATOM 621 O O . VAL A 1 78 ? -12.711 -5.605 -7.09 1 98.5 78 VAL A O 1
ATOM 624 N N . THR A 1 79 ? -12.914 -7.492 -8.32 1 97.88 79 THR A N 1
ATOM 625 C CA . THR A 1 79 ? -13.977 -6.934 -9.148 1 97.88 79 THR A CA 1
ATOM 626 C C . THR A 1 79 ? -15.312 -6.949 -8.406 1 97.88 79 THR A C 1
ATOM 628 O O . THR A 1 79 ? -15.453 -7.629 -7.391 1 97.88 79 THR A O 1
ATOM 631 N N . GLU A 1 80 ? -16.25 -6.191 -8.961 1 98 80 GLU A N 1
ATOM 632 C CA . GLU A 1 80 ? -17.578 -6.172 -8.367 1 98 80 GLU A CA 1
ATOM 633 C C . GLU A 1 80 ? -18.203 -7.566 -8.359 1 98 80 GLU A C 1
ATOM 635 O O . GLU A 1 80 ? -18.828 -7.965 -7.375 1 98 80 GLU A O 1
ATOM 640 N N . GLU A 1 81 ? -18.062 -8.266 -9.406 1 97.81 81 GLU A N 1
ATOM 641 C CA . GLU A 1 81 ? -18.594 -9.617 -9.508 1 97.81 81 GLU A CA 1
ATOM 642 C C . GLU A 1 81 ? -18 -10.531 -8.445 1 97.81 81 GLU A C 1
ATOM 644 O O . GLU A 1 81 ? -18.719 -11.273 -7.781 1 97.81 81 GLU A O 1
ATOM 649 N N . GLU A 1 82 ? -16.734 -10.492 -8.289 1 98.12 82 GLU A N 1
ATOM 650 C CA . GLU A 1 82 ? -16.031 -11.312 -7.297 1 98.12 82 GLU A CA 1
ATOM 651 C C . GLU A 1 82 ? -16.438 -10.914 -5.879 1 98.12 82 GLU A C 1
ATOM 653 O O . GLU A 1 82 ? -16.531 -11.766 -4.992 1 98.12 82 GLU A O 1
ATOM 658 N N . PHE A 1 83 ? -16.672 -9.641 -5.758 1 98.31 83 PHE A N 1
ATOM 659 C CA . PHE A 1 83 ? -17.156 -9.125 -4.477 1 98.31 83 PHE A CA 1
ATOM 660 C C . PHE A 1 83 ? -18.469 -9.773 -4.086 1 98.31 83 PHE A C 1
ATOM 662 O O . PHE A 1 83 ? -18.641 -10.211 -2.947 1 98.31 83 PHE A O 1
ATOM 669 N N . LYS A 1 84 ? -19.344 -9.852 -4.996 1 97.62 84 LYS A N 1
ATOM 670 C CA . LYS A 1 84 ? -20.656 -10.422 -4.758 1 97.62 84 LYS A CA 1
ATOM 671 C C . LYS A 1 84 ? -20.562 -11.914 -4.457 1 97.62 84 LYS A C 1
ATOM 673 O O . LYS A 1 84 ? -21.344 -12.438 -3.656 1 97.62 84 LYS A O 1
ATOM 678 N N . LYS A 1 85 ? -19.578 -12.523 -4.98 1 97.31 85 LYS A N 1
ATOM 679 C CA . LYS A 1 85 ? -19.422 -13.969 -4.828 1 97.31 85 LYS A CA 1
ATOM 680 C C . LYS A 1 85 ? -18.531 -14.305 -3.645 1 97.31 85 LYS A C 1
ATOM 682 O O . LYS A 1 85 ? -18.391 -15.477 -3.27 1 97.31 85 LYS A O 1
ATOM 687 N N . CYS A 1 86 ? -17.922 -13.375 -3.098 1 97.75 86 CYS A N 1
ATOM 688 C CA . CYS A 1 86 ? -16.953 -13.547 -2.014 1 97.75 86 CYS A CA 1
ATOM 689 C C . CYS A 1 86 ? -15.859 -14.531 -2.404 1 97.75 86 CYS A C 1
ATOM 691 O O . CYS A 1 86 ? -15.523 -15.43 -1.632 1 97.75 86 CYS A O 1
ATOM 693 N N . ASN A 1 87 ? -15.305 -14.305 -3.578 1 94.81 87 ASN A N 1
ATOM 694 C CA . ASN A 1 87 ? -14.258 -15.195 -4.043 1 94.81 87 ASN A CA 1
ATOM 695 C C . ASN A 1 87 ? -13.484 -14.594 -5.215 1 94.81 87 ASN A C 1
ATOM 697 O O . ASN A 1 87 ? -14.07 -13.953 -6.09 1 94.81 87 ASN A O 1
ATOM 701 N N . SER A 1 88 ? -12.188 -14.727 -5.121 1 93.81 88 SER A N 1
ATOM 702 C CA . SER A 1 88 ? -11.312 -14.344 -6.227 1 93.81 88 SER A CA 1
ATOM 703 C C . SER A 1 88 ? -10.086 -15.25 -6.297 1 93.81 88 SER A C 1
ATOM 705 O O . SER A 1 88 ? -9.375 -15.414 -5.305 1 93.81 88 SER A O 1
ATOM 707 N N . THR A 1 89 ? -9.891 -15.812 -7.453 1 90.19 89 THR A N 1
ATOM 708 C CA . THR A 1 89 ? -8.703 -16.641 -7.648 1 90.19 89 THR A CA 1
ATOM 709 C C . THR A 1 89 ? -7.52 -15.781 -8.109 1 90.19 89 THR A C 1
ATOM 711 O O . THR A 1 89 ? -6.363 -16.141 -7.895 1 90.19 89 THR A O 1
ATOM 714 N N . ARG A 1 90 ? -7.797 -14.688 -8.773 1 90.69 90 ARG A N 1
ATOM 715 C CA . ARG A 1 90 ? -6.746 -13.805 -9.258 1 90.69 90 ARG A CA 1
ATOM 716 C C . ARG A 1 90 ? -7.105 -12.344 -9.023 1 90.69 90 ARG A C 1
ATOM 718 O O . ARG A 1 90 ? -7.375 -11.602 -9.969 1 90.69 90 ARG A O 1
ATOM 725 N N . PRO A 1 91 ? -7.031 -11.953 -7.777 1 96.06 91 PRO A N 1
ATOM 726 C CA . PRO A 1 91 ? -7.387 -10.562 -7.484 1 96.06 91 PRO A CA 1
ATOM 727 C C . PRO A 1 91 ? -6.379 -9.57 -8.062 1 96.06 91 PRO A C 1
ATOM 729 O O . PRO A 1 91 ? -5.246 -9.938 -8.375 1 96.06 91 PRO A O 1
ATOM 732 N N . ASN A 1 92 ? -6.805 -8.359 -8.211 1 95.62 92 ASN A N 1
ATOM 733 C CA . ASN A 1 92 ? -5.91 -7.297 -8.656 1 95.62 92 ASN A CA 1
ATOM 734 C C . ASN A 1 92 ? -4.859 -6.973 -7.598 1 95.62 92 ASN A C 1
ATOM 736 O O . ASN A 1 92 ? -3.793 -6.441 -7.918 1 95.62 92 ASN A O 1
ATOM 740 N N . PHE A 1 93 ? -5.254 -7.238 -6.477 1 98 93 PHE A N 1
ATOM 741 C CA . PHE A 1 93 ? -4.438 -6.922 -5.312 1 98 93 PHE A CA 1
ATOM 742 C C . PHE A 1 93 ? -4.648 -7.949 -4.207 1 98 93 PHE A C 1
ATOM 744 O O . PHE A 1 93 ? -5.785 -8.328 -3.916 1 98 93 PHE A O 1
ATOM 751 N N . PHE A 1 94 ? -3.559 -8.414 -3.604 1 98.12 94 PHE A N 1
ATOM 752 C CA . PHE A 1 94 ? -3.59 -9.336 -2.477 1 98.12 94 PHE A CA 1
ATOM 753 C C . PHE A 1 94 ? -2.492 -9 -1.472 1 98.12 94 PHE A C 1
ATOM 755 O O . PHE A 1 94 ? -1.363 -8.695 -1.857 1 98.12 94 PHE A O 1
ATOM 762 N N . SER A 1 95 ? -2.854 -9.109 -0.196 1 98.25 95 SER A N 1
ATOM 763 C CA . SER A 1 95 ? -1.845 -8.883 0.835 1 98.25 95 SER A CA 1
ATOM 764 C C . SER A 1 95 ? -2.143 -9.711 2.084 1 98.25 95 SER A C 1
ATOM 766 O O . SER A 1 95 ? -3.295 -9.789 2.52 1 98.25 95 SER A O 1
ATOM 768 N N . ASN A 1 96 ? -1.188 -10.297 2.572 1 96.81 96 ASN A N 1
ATOM 769 C CA . ASN A 1 96 ? -1.259 -10.953 3.875 1 96.81 96 ASN A CA 1
ATOM 770 C C . ASN A 1 96 ? -0.131 -10.492 4.797 1 96.81 96 ASN A C 1
ATOM 772 O O . ASN A 1 96 ? 0.337 -11.258 5.641 1 96.81 96 ASN A O 1
ATOM 776 N N . THR A 1 97 ? 0.231 -9.242 4.719 1 95.25 97 THR A N 1
ATOM 777 C CA . THR A 1 97 ? 1.381 -8.688 5.43 1 95.25 97 THR A CA 1
ATOM 778 C C . THR A 1 97 ? 0.992 -8.266 6.84 1 95.25 97 THR A C 1
ATOM 780 O O . THR A 1 97 ? 1.859 -8.039 7.688 1 95.25 97 THR A O 1
ATOM 783 N N . GLY A 1 98 ? -0.226 -8.102 7.074 1 95.38 98 GLY A N 1
ATOM 784 C CA . GLY A 1 98 ? -0.699 -7.688 8.383 1 95.38 98 GLY A CA 1
ATOM 785 C C . GLY A 1 98 ? -0.878 -6.188 8.508 1 95.38 98 GLY A C 1
ATOM 786 O O . GLY A 1 98 ? -1.521 -5.707 9.445 1 95.38 98 GLY A O 1
ATOM 787 N N . ASN A 1 99 ? -0.24 -5.414 7.723 1 95.44 99 ASN A N 1
ATOM 788 C CA . ASN A 1 99 ? -0.296 -3.955 7.672 1 95.44 99 ASN A CA 1
ATOM 789 C C . ASN A 1 99 ? -0.262 -3.441 6.234 1 95.44 99 ASN A C 1
ATOM 791 O O . ASN A 1 99 ? 0.752 -2.902 5.789 1 95.44 99 ASN A O 1
ATOM 795 N N . THR A 1 100 ? -1.369 -3.486 5.613 1 96.88 100 THR A N 1
ATOM 796 C CA . THR A 1 100 ? -1.478 -3.285 4.176 1 96.88 100 THR A CA 1
ATOM 797 C C . THR A 1 100 ? -1.934 -1.864 3.859 1 96.88 100 THR A C 1
ATOM 799 O O . THR A 1 100 ? -2.887 -1.364 4.461 1 96.88 100 THR A O 1
ATOM 802 N N . VAL A 1 101 ? -1.224 -1.214 2.953 1 97.38 101 VAL A N 1
ATOM 803 C CA . VAL A 1 101 ? -1.643 0.094 2.461 1 97.38 101 VAL A CA 1
ATOM 804 C C . VAL A 1 101 ? -2.098 -0.022 1.008 1 97.38 101 VAL A C 1
ATOM 806 O O . VAL A 1 101 ? -1.448 -0.688 0.198 1 97.38 101 VAL A O 1
ATOM 809 N N . TYR A 1 102 ? -3.225 0.54 0.71 1 98.12 102 TYR A N 1
ATOM 810 C CA . TYR A 1 102 ? -3.754 0.584 -0.648 1 98.12 102 TYR A CA 1
ATOM 811 C C . TYR A 1 102 ? -3.963 2.023 -1.104 1 98.12 102 TYR A C 1
ATOM 813 O O . TYR A 1 102 ? -4.621 2.811 -0.417 1 98.12 102 TYR A O 1
ATOM 821 N N . LEU A 1 103 ? -3.434 2.416 -2.242 1 96.94 103 LEU A N 1
ATOM 822 C CA . LEU A 1 103 ? -3.537 3.75 -2.82 1 96.94 103 LEU A CA 1
ATOM 823 C C . LEU A 1 103 ? -4.66 3.812 -3.848 1 96.94 103 LEU A C 1
ATOM 825 O O . LEU A 1 103 ? -4.715 2.986 -4.766 1 96.94 103 LEU A O 1
ATOM 829 N N . PHE A 1 104 ? -5.516 4.746 -3.621 1 96.75 104 PHE A N 1
ATOM 830 C CA . PHE A 1 104 ? -6.535 5 -4.633 1 96.75 104 PHE A CA 1
ATOM 831 C C . PHE A 1 104 ? -5.977 5.867 -5.758 1 96.75 104 PHE A C 1
ATOM 833 O O . PHE A 1 104 ? -5.742 7.062 -5.57 1 96.75 104 PHE A O 1
ATOM 840 N N . ASP A 1 105 ? -5.938 5.277 -6.922 1 93.5 105 ASP A N 1
ATOM 841 C CA . ASP A 1 105 ? -5.238 5.992 -7.984 1 93.5 105 ASP A CA 1
ATOM 842 C C . ASP A 1 105 ? -6.215 6.504 -9.039 1 93.5 105 ASP A C 1
ATOM 844 O O . ASP A 1 105 ? -5.805 7.078 -10.047 1 93.5 105 ASP A O 1
ATOM 848 N N . HIS A 1 106 ? -7.438 6.238 -8.859 1 94.88 106 HIS A N 1
ATOM 849 C CA . HIS A 1 106 ? -8.484 6.75 -9.742 1 94.88 106 HIS A CA 1
ATOM 850 C C . HIS A 1 106 ? -9.828 6.809 -9.023 1 94.88 106 HIS A C 1
ATOM 852 O O . HIS A 1 106 ? -10 6.195 -7.973 1 94.88 106 HIS A O 1
ATOM 858 N N . ALA A 1 107 ? -10.68 7.594 -9.594 1 96.75 107 ALA A N 1
ATOM 859 C CA . ALA A 1 107 ? -12.023 7.691 -9.016 1 96.75 107 ALA A CA 1
ATOM 860 C C . ALA A 1 107 ? -12.852 6.453 -9.344 1 96.75 107 ALA A C 1
ATOM 862 O O . ALA A 1 107 ? -12.562 5.742 -10.312 1 96.75 107 ALA A O 1
ATOM 863 N N . GLY A 1 108 ? -13.875 6.219 -8.547 1 97.62 108 GLY A N 1
ATOM 864 C CA . GLY A 1 108 ? -14.766 5.086 -8.758 1 97.62 108 GLY A CA 1
ATOM 865 C C . GLY A 1 108 ? -14.938 4.223 -7.523 1 97.62 108 GLY A C 1
ATOM 866 O O . GLY A 1 108 ? -14.555 4.625 -6.422 1 97.62 108 GLY A O 1
ATOM 867 N N . SER A 1 109 ? -15.508 3.055 -7.766 1 98.31 109 SER A N 1
ATOM 868 C CA . SER A 1 109 ? -15.742 2.127 -6.66 1 98.31 109 SER A CA 1
ATOM 869 C C . SER A 1 109 ? -14.633 1.083 -6.574 1 98.31 109 SER A C 1
ATOM 871 O O . SER A 1 109 ? -14.164 0.584 -7.598 1 98.31 109 SER A O 1
ATOM 873 N N . PHE A 1 110 ? -14.25 0.804 -5.391 1 98.69 110 PHE A N 1
ATOM 874 C CA . PHE A 1 110 ? -13.297 -0.252 -5.074 1 98.69 110 PHE A CA 1
ATOM 875 C C . PHE A 1 110 ? -13.93 -1.288 -4.148 1 98.69 110 PHE A C 1
ATOM 877 O O . PHE A 1 110 ? -14.672 -0.938 -3.229 1 98.69 110 PHE A O 1
ATOM 884 N N . TYR A 1 111 ? -13.594 -2.498 -4.391 1 98.75 111 TYR A N 1
ATOM 885 C CA . TYR A 1 111 ? -14.188 -3.604 -3.648 1 98.75 111 TYR A CA 1
ATOM 886 C C . TYR A 1 111 ? -13.117 -4.414 -2.926 1 98.75 111 TYR A C 1
ATOM 888 O O . TYR A 1 111 ? -12.172 -4.906 -3.549 1 98.75 111 TYR A O 1
ATOM 896 N N . PHE A 1 112 ? -13.273 -4.555 -1.646 1 98.69 112 PHE A N 1
ATOM 897 C CA . PHE A 1 112 ? -12.305 -5.281 -0.831 1 98.69 112 PHE A CA 1
ATOM 898 C C . PHE A 1 112 ? -12.977 -6.445 -0.11 1 98.69 112 PHE A C 1
ATOM 900 O O . PHE A 1 112 ? -14.094 -6.309 0.399 1 98.69 112 PHE A O 1
ATOM 907 N N . ILE A 1 113 ? -12.281 -7.566 -0.083 1 98.62 113 ILE A N 1
ATOM 908 C CA . ILE A 1 113 ? -12.773 -8.711 0.679 1 98.62 113 ILE A CA 1
ATOM 909 C C . ILE A 1 113 ? -11.617 -9.352 1.446 1 98.62 113 ILE A C 1
ATOM 911 O O . ILE A 1 113 ? -10.453 -9.172 1.091 1 98.62 113 ILE A O 1
ATOM 915 N N . SER A 1 114 ? -11.969 -10 2.531 1 98.06 114 SER A N 1
ATOM 916 C CA . SER A 1 114 ? -11.008 -10.891 3.168 1 98.06 114 SER A CA 1
ATOM 917 C C . SER A 1 114 ? -10.742 -12.125 2.312 1 98.06 114 SER A C 1
ATOM 919 O O . SER A 1 114 ? -11.672 -12.688 1.721 1 98.06 114 SER A O 1
ATOM 921 N N . GLY A 1 115 ? -9.508 -12.57 2.273 1 95.81 115 GLY A N 1
ATOM 922 C CA . GLY A 1 115 ? -9.172 -13.805 1.574 1 95.81 115 GLY A CA 1
ATOM 923 C C . GLY A 1 115 ? -9.336 -15.039 2.434 1 95.81 115 GLY A C 1
ATOM 924 O O . GLY A 1 115 ? -9.242 -16.172 1.936 1 95.81 115 GLY A O 1
ATOM 925 N N . ALA A 1 116 ? -9.547 -14.852 3.664 1 94.88 116 ALA A N 1
ATOM 926 C CA . ALA A 1 116 ? -9.719 -15.992 4.559 1 94.88 116 ALA A CA 1
ATOM 927 C C . ALA A 1 116 ? -11.078 -16.656 4.352 1 94.88 116 ALA A C 1
ATOM 929 O O . ALA A 1 116 ? -12.094 -15.969 4.227 1 94.88 116 ALA A O 1
ATOM 930 N N . SER A 1 117 ? -11 -17.953 4.391 1 93.94 117 SER A N 1
ATOM 931 C CA . SER A 1 117 ? -12.203 -18.719 4.082 1 93.94 117 SER A CA 1
ATOM 932 C C . SER A 1 117 ? -13.344 -18.359 5.039 1 93.94 117 SER A C 1
ATOM 934 O O . SER A 1 117 ? -13.148 -18.344 6.258 1 93.94 117 SER A O 1
ATOM 936 N N . GLY A 1 118 ? -14.484 -18.078 4.461 1 95.62 118 GLY A N 1
ATOM 937 C CA . GLY A 1 118 ? -15.703 -17.859 5.227 1 95.62 118 GLY A CA 1
ATOM 938 C C . GLY A 1 118 ? -15.812 -16.453 5.777 1 95.62 118 GLY A C 1
ATOM 939 O O . GLY A 1 118 ? -16.891 -16.031 6.184 1 95.62 118 GLY A O 1
ATOM 940 N N . HIS A 1 119 ? -14.789 -15.656 5.832 1 97.12 119 HIS A N 1
ATOM 941 C CA . HIS A 1 119 ? -14.773 -14.344 6.465 1 97.12 119 HIS A CA 1
ATOM 942 C C . HIS A 1 119 ? -15.555 -13.328 5.645 1 97.12 119 HIS A C 1
ATOM 944 O O . HIS A 1 119 ? -16.312 -12.523 6.199 1 97.12 119 HIS A O 1
ATOM 950 N N . CYS A 1 120 ? -15.383 -13.391 4.398 1 97.44 120 CYS A N 1
ATOM 951 C CA . CYS A 1 120 ? -16.094 -12.492 3.498 1 97.44 120 CYS A CA 1
ATOM 952 C C . CYS A 1 120 ? -17.594 -12.664 3.623 1 97.44 120 CYS A C 1
ATOM 954 O O . CYS A 1 120 ? -18.344 -11.688 3.711 1 97.44 120 CYS A O 1
ATOM 956 N N . GLN A 1 121 ? -18.031 -13.883 3.725 1 97 121 GLN A N 1
ATOM 957 C CA . GLN A 1 121 ? -19.453 -14.195 3.848 1 97 121 GLN A CA 1
ATOM 958 C C . GLN A 1 121 ? -20.016 -13.664 5.16 1 97 121 GLN A C 1
ATOM 960 O O . GLN A 1 121 ? -21.219 -13.352 5.246 1 97 121 GLN A O 1
ATOM 965 N N . ARG A 1 122 ? -19.156 -13.492 6.062 1 96.69 122 ARG A N 1
ATOM 966 C CA . ARG A 1 122 ? -19.594 -13.055 7.383 1 96.69 122 ARG A CA 1
ATOM 967 C C . ARG A 1 122 ? -19.438 -11.547 7.539 1 96.69 122 ARG A C 1
ATOM 969 O O . ARG A 1 122 ? -19.531 -11.016 8.648 1 96.69 122 ARG A O 1
ATOM 976 N N . GLY A 1 123 ? -19.094 -10.852 6.465 1 97 123 GLY A N 1
ATOM 977 C CA . GLY A 1 123 ? -19.188 -9.398 6.477 1 97 123 GLY A CA 1
ATOM 978 C C . GLY A 1 123 ? -17.828 -8.719 6.449 1 97 123 GLY A C 1
ATOM 979 O O . GLY A 1 123 ? -17.734 -7.492 6.484 1 97 123 GLY A O 1
ATOM 980 N N . GLN A 1 124 ? -16.812 -9.477 6.398 1 97.56 124 GLN A N 1
ATOM 981 C CA . GLN A 1 124 ? -15.5 -8.859 6.289 1 97.56 124 GLN A CA 1
ATOM 982 C C . GLN A 1 124 ? -15.203 -8.453 4.848 1 97.56 124 GLN A C 1
ATOM 984 O O . GLN A 1 124 ? -14.336 -9.047 4.195 1 97.56 124 GLN A O 1
ATOM 989 N N . ARG A 1 125 ? -15.859 -7.488 4.387 1 98 125 ARG A N 1
ATOM 990 C CA . ARG A 1 125 ? -15.805 -6.922 3.043 1 98 125 ARG A CA 1
ATOM 991 C C . ARG A 1 125 ? -16.266 -5.465 3.047 1 98 125 ARG A C 1
ATOM 993 O O . ARG A 1 125 ? -16.906 -5.012 3.996 1 98 125 ARG A O 1
ATOM 1000 N N . MET A 1 126 ? -15.828 -4.73 2.008 1 98.12 126 MET A N 1
ATOM 1001 C CA . MET A 1 126 ? -16.047 -3.287 2.033 1 98.12 126 MET A CA 1
ATOM 1002 C C . MET A 1 126 ? -16.047 -2.713 0.621 1 98.12 126 MET A C 1
ATOM 1004 O O . MET A 1 126 ? -15.242 -3.119 -0.221 1 98.12 126 MET A O 1
ATOM 1008 N N . ILE A 1 127 ? -16.906 -1.837 0.416 1 98.25 127 ILE A N 1
ATOM 1009 C CA . ILE A 1 127 ? -16.938 -1.035 -0.803 1 98.25 127 ILE A CA 1
ATOM 1010 C C . ILE A 1 127 ? -16.484 0.392 -0.491 1 98.25 127 ILE A C 1
ATOM 1012 O O . ILE A 1 127 ? -16.984 1.01 0.456 1 98.25 127 ILE A O 1
ATOM 1016 N N . VAL A 1 128 ? -15.586 0.865 -1.231 1 98.19 128 VAL A N 1
ATOM 1017 C CA . VAL A 1 128 ? -15.133 2.242 -1.083 1 98.19 128 VAL A CA 1
ATOM 1018 C C . VAL A 1 128 ? -15.453 3.033 -2.35 1 98.19 128 VAL A C 1
ATOM 1020 O O . VAL A 1 128 ? -15.148 2.59 -3.459 1 98.19 128 VAL A O 1
ATOM 1023 N N . LYS A 1 129 ? -15.977 4.16 -2.172 1 97.88 129 LYS A N 1
ATOM 1024 C CA . LYS A 1 129 ? -16.219 5.078 -3.277 1 97.88 129 LYS A CA 1
ATOM 1025 C C . LYS A 1 129 ? -15.258 6.258 -3.24 1 97.88 129 LYS A C 1
ATOM 1027 O O . LYS A 1 129 ? -15.211 6.996 -2.254 1 97.88 129 LYS A O 1
ATOM 1032 N N . VAL A 1 130 ? -14.547 6.402 -4.328 1 97.44 130 VAL A N 1
ATOM 1033 C CA . VAL A 1 130 ? -13.516 7.434 -4.406 1 97.44 130 VAL A CA 1
ATOM 1034 C C . VA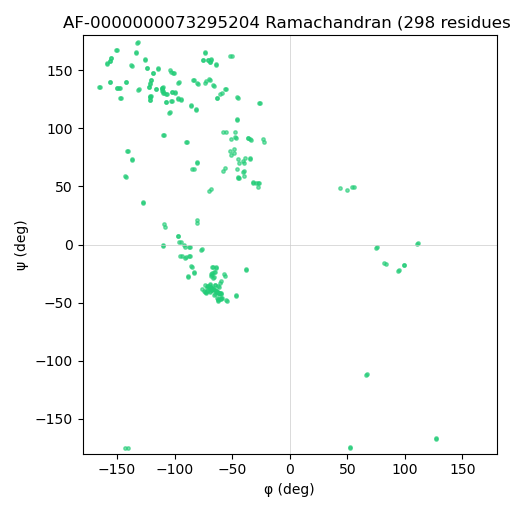L A 1 130 ? -13.945 8.523 -5.387 1 97.44 130 VAL A C 1
ATOM 1036 O O . VAL A 1 130 ? -14.359 8.227 -6.512 1 97.44 130 VAL A O 1
ATOM 1039 N N . MET A 1 131 ? -13.734 9.719 -4.918 1 94.75 131 MET A N 1
ATOM 1040 C CA . MET A 1 131 ? -14.172 10.852 -5.723 1 94.75 131 MET A CA 1
ATOM 1041 C C . MET A 1 131 ? -12.992 11.484 -6.461 1 94.75 131 MET A C 1
ATOM 1043 O O . MET A 1 131 ? -11.852 11.414 -5.996 1 94.75 131 MET A O 1
ATOM 1047 N N . SER A 1 132 ? -13.281 12.031 -7.684 1 88.5 132 SER A N 1
ATOM 1048 C CA . SER A 1 132 ? -12.281 12.82 -8.391 1 88.5 132 SER A CA 1
ATOM 1049 C C . SER A 1 132 ? -12.203 14.242 -7.84 1 88.5 132 SER A C 1
ATOM 1051 O O . SER A 1 132 ? -13.188 14.758 -7.301 1 88.5 132 SER A O 1
ATOM 1053 N N . LEU A 1 133 ? -11.016 14.781 -7.68 1 71.5 133 LEU A N 1
ATOM 1054 C CA . LEU A 1 133 ? -10.906 16.172 -7.25 1 71.5 133 LEU A CA 1
ATOM 1055 C C . LEU A 1 133 ? -11.844 17.062 -8.055 1 71.5 133 LEU A C 1
ATOM 1057 O O . LEU A 1 133 ? -12.367 18.047 -7.539 1 71.5 133 LEU A O 1
ATOM 1061 N N . GLU A 1 134 ? -11.906 16.875 -9.383 1 61.59 134 GLU A N 1
ATOM 1062 C CA . GLU A 1 134 ? -12.734 17.766 -10.203 1 61.59 134 GLU A CA 1
ATOM 1063 C C . GLU A 1 134 ? -14.219 17.562 -9.898 1 61.59 134 GLU A C 1
ATOM 1065 O O . GLU A 1 134 ? -15.039 18.422 -10.227 1 61.59 134 GLU A O 1
ATOM 1070 N N . GLU A 1 135 ? -14.484 16.516 -9.469 1 54.78 135 GLU A N 1
ATOM 1071 C CA . GLU A 1 135 ? -15.922 16.312 -9.305 1 54.78 135 GLU A CA 1
ATOM 1072 C C . GLU A 1 135 ? -16.438 16.953 -8.023 1 54.78 135 GLU A C 1
ATOM 1074 O O . GLU A 1 135 ? -16.734 16.266 -7.051 1 54.78 135 GLU A O 1
ATOM 1079 N N . SER A 1 136 ? -15.703 17.938 -7.465 1 46.69 136 SER A N 1
ATOM 1080 C CA . SER A 1 136 ? -16.484 18.625 -6.453 1 46.69 136 SER A CA 1
ATOM 1081 C C . SER A 1 136 ? -17.891 18.953 -6.961 1 46.69 136 SER A C 1
ATOM 1083 O O . SER A 1 136 ? -18.078 19.203 -8.148 1 46.69 136 SER A O 1
ATOM 1085 N N . PRO A 1 137 ? -18.875 18.594 -6.297 1 43.34 137 PRO A N 1
ATOM 1086 C CA . PRO A 1 137 ? -20.188 19.016 -6.812 1 43.34 137 PRO A CA 1
ATOM 1087 C C . PRO A 1 137 ? -20.141 20.406 -7.43 1 43.34 137 PRO A C 1
ATOM 1089 O O . PRO A 1 137 ? -19.578 21.344 -6.844 1 43.34 137 PRO A O 1
ATOM 1092 N N . SER A 1 138 ? -19.906 20.562 -8.695 1 40.94 138 SER A N 1
ATOM 1093 C CA . SER A 1 138 ? -20.328 21.828 -9.289 1 40.94 138 SER A CA 1
ATOM 1094 C C . SER A 1 138 ? -2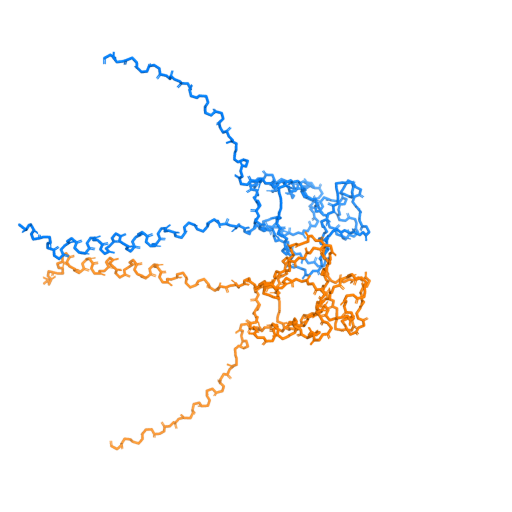1.609 22.344 -8.656 1 40.94 138 SER A C 1
ATOM 1096 O O . SER A 1 138 ? -22.656 21.688 -8.75 1 40.94 138 SER A O 1
ATOM 1098 N N . SER A 1 139 ? -21.531 22.812 -7.512 1 37.16 139 SER A N 1
ATOM 1099 C CA . SER A 1 139 ? -22.656 23.672 -7.168 1 37.16 139 SER A CA 1
ATOM 1100 C C . SER A 1 139 ? -23.156 24.438 -8.383 1 37.16 139 SER A C 1
ATOM 1102 O O . SER A 1 139 ? -22.391 25.094 -9.07 1 37.16 139 SER A O 1
ATOM 1104 N N . ASP A 1 140 ? -24.078 23.875 -9.094 1 37.38 140 ASP A N 1
ATOM 1105 C CA . ASP A 1 140 ? -24.922 24.734 -9.922 1 37.38 140 ASP A CA 1
ATOM 1106 C C . ASP A 1 140 ? -25.125 26.094 -9.281 1 37.38 140 ASP A C 1
ATOM 1108 O O . ASP A 1 140 ? -25.922 26.25 -8.352 1 37.38 140 ASP A O 1
ATOM 1112 N N . ARG A 1 141 ? -24.047 26.766 -8.938 1 36.44 141 ARG A N 1
ATOM 1113 C CA . ARG A 1 141 ? -24.266 28.188 -8.727 1 36.44 141 ARG A CA 1
ATOM 1114 C C . ARG A 1 141 ? -25.234 28.766 -9.758 1 36.44 141 ARG A C 1
ATOM 1116 O O . ARG A 1 141 ? -24.875 28.906 -10.93 1 36.44 141 ARG A O 1
ATOM 1123 N N . ARG A 1 142 ? -26.469 28.312 -9.758 1 34.62 142 ARG A N 1
ATOM 1124 C CA . ARG A 1 142 ? -27.547 29.172 -10.266 1 34.62 142 ARG A CA 1
ATOM 1125 C C . ARG A 1 142 ? -27.344 30.625 -9.844 1 34.62 142 ARG A C 1
ATOM 1127 O O . ARG A 1 142 ? -27.312 30.922 -8.656 1 34.62 142 ARG A O 1
ATOM 1134 N N . SER A 1 143 ? -26.375 31.266 -10.516 1 36.62 143 SER A N 1
ATOM 1135 C CA . SER A 1 143 ? -26.344 32.719 -10.57 1 36.62 143 SER A CA 1
ATOM 1136 C C . SER A 1 143 ? -27.734 33.312 -10.43 1 36.62 143 SER A C 1
ATOM 1138 O O . SER A 1 143 ? -28.547 33.25 -11.359 1 36.62 143 SER A O 1
ATOM 1140 N N . SER A 1 144 ? -28.422 32.844 -9.43 1 33.12 144 SER A N 1
ATOM 1141 C CA . SER A 1 144 ? -29.594 33.688 -9.211 1 33.12 144 SER A CA 1
ATOM 1142 C C . SER A 1 144 ? -29.219 35.156 -9.086 1 33.12 144 SER A C 1
ATOM 1144 O O . SER A 1 144 ? -28.406 35.531 -8.234 1 33.12 144 SER A O 1
ATOM 1146 N N . GLY A 1 145 ? -29 35.812 -10.25 1 35.38 145 GLY A N 1
ATOM 1147 C CA . GLY A 1 145 ? -29.016 37.25 -10.445 1 35.38 145 GLY A CA 1
ATOM 1148 C C . GLY A 1 145 ? -29.953 37.969 -9.492 1 35.38 145 GLY A C 1
ATOM 1149 O O . GLY A 1 145 ? -31.172 37.906 -9.633 1 35.38 145 GLY A O 1
ATOM 1150 N N . SER A 1 146 ? -29.797 37.719 -8.234 1 33.88 146 SER A N 1
ATOM 1151 C CA . SER A 1 146 ? -30.641 38.531 -7.352 1 33.88 146 SER A CA 1
ATOM 1152 C C . SER A 1 146 ? -30.391 40.031 -7.559 1 33.88 146 SER A C 1
ATOM 1154 O O . SER A 1 146 ? -29.25 40.469 -7.492 1 33.88 146 SER A O 1
ATOM 1156 N N . ARG A 1 147 ? -31.297 40.688 -8.422 1 34.09 147 ARG A N 1
ATOM 1157 C CA . ARG A 1 147 ? -31.578 42.094 -8.656 1 34.09 147 ARG A CA 1
ATOM 1158 C C . ARG A 1 147 ? -31.578 42.875 -7.352 1 34.09 147 ARG A C 1
ATOM 1160 O O . ARG A 1 147 ? -32.469 42.688 -6.516 1 34.09 147 ARG A O 1
ATOM 1167 N N . ALA A 1 148 ? -30.469 42.938 -6.637 1 36.59 148 ALA A N 1
ATOM 1168 C CA . ALA A 1 148 ? -30.438 43.875 -5.508 1 36.59 148 ALA A CA 1
ATOM 1169 C C . ALA A 1 148 ? -30.953 45.25 -5.91 1 36.59 148 ALA A C 1
ATOM 1171 O O . ALA A 1 148 ? -30.453 45.844 -6.867 1 36.59 148 ALA A O 1
ATOM 1172 N N . ALA A 1 149 ? -32.219 45.469 -5.629 1 36.5 149 ALA A N 1
ATOM 1173 C CA . ALA A 1 149 ? -32.969 46.719 -5.668 1 36.5 149 ALA A CA 1
ATOM 1174 C C . ALA A 1 149 ? -32.219 47.844 -4.961 1 36.5 149 ALA A C 1
ATOM 1176 O O . ALA A 1 149 ? -31.734 47.656 -3.84 1 36.5 149 ALA A O 1
ATOM 1177 N N . VAL A 1 150 ? -31.469 48.562 -5.711 1 34.16 150 VAL A N 1
ATOM 1178 C CA . VAL A 1 150 ? -30.922 49.875 -5.379 1 34.16 150 VAL A CA 1
ATOM 1179 C C . VAL A 1 150 ? -32 50.75 -4.727 1 34.16 150 VAL A C 1
ATOM 1181 O O . VAL A 1 150 ? -33 51.062 -5.355 1 34.16 150 VAL A O 1
ATOM 1184 N N . PHE A 1 151 ? -32.531 50.156 -3.576 1 28.91 151 PHE A N 1
ATOM 1185 C CA . PHE A 1 151 ? -33.219 51.25 -2.928 1 28.91 151 PHE A CA 1
ATOM 1186 C C . PHE A 1 151 ? -32.25 52.281 -2.365 1 28.91 151 PHE A C 1
ATOM 1188 O O . PHE A 1 151 ? -31.156 51.906 -1.937 1 28.91 151 PHE A O 1
ATOM 1195 N N . MET B 1 1 ? 11.414 46.594 39.281 1 33.69 1 MET B N 1
ATOM 1196 C CA . MET B 1 1 ? 10.484 46 38.312 1 33.69 1 MET B CA 1
ATOM 1197 C C . MET B 1 1 ? 10.836 46.438 36.906 1 33.69 1 MET B C 1
ATOM 1199 O O . MET B 1 1 ? 10.75 47.594 36.562 1 33.69 1 MET B O 1
ATOM 1203 N N . ALA B 1 2 ? 11.891 45.938 36.344 1 44.31 2 ALA B N 1
ATOM 1204 C CA . ALA B 1 2 ? 12.453 46.156 35 1 44.31 2 ALA B CA 1
ATOM 1205 C C . ALA B 1 2 ? 11.375 46.094 33.938 1 44.31 2 ALA B C 1
ATOM 1207 O O . ALA B 1 2 ? 10.453 45.281 34.031 1 44.31 2 ALA B O 1
ATOM 1208 N N . ASN B 1 3 ? 10.953 47.188 33.312 1 43.03 3 ASN B N 1
ATOM 1209 C CA . ASN B 1 3 ? 10.086 47.469 32.188 1 43.03 3 ASN B CA 1
ATOM 1210 C C . ASN B 1 3 ? 10.367 46.531 31 1 43.03 3 ASN B C 1
ATOM 1212 O O . ASN B 1 3 ? 11.375 46.688 30.328 1 43.03 3 ASN B O 1
ATOM 1216 N N . CYS B 1 4 ? 10.258 45.312 31.266 1 47.72 4 CYS B N 1
ATOM 1217 C CA . CYS B 1 4 ? 10.227 44.375 30.141 1 47.72 4 CYS B CA 1
ATOM 1218 C C . CYS B 1 4 ? 9.312 44.906 29.031 1 47.72 4 CYS B C 1
ATOM 1220 O O . CYS B 1 4 ? 8.094 44.906 29.188 1 47.72 4 CYS B O 1
ATOM 1222 N N . ASN B 1 5 ? 9.695 46 28.281 1 50.47 5 ASN B N 1
ATOM 1223 C CA . ASN B 1 5 ? 9.07 46.75 27.172 1 50.47 5 ASN B CA 1
ATOM 1224 C C . ASN B 1 5 ? 8.594 45.812 26.078 1 50.47 5 ASN B C 1
ATOM 1226 O O . ASN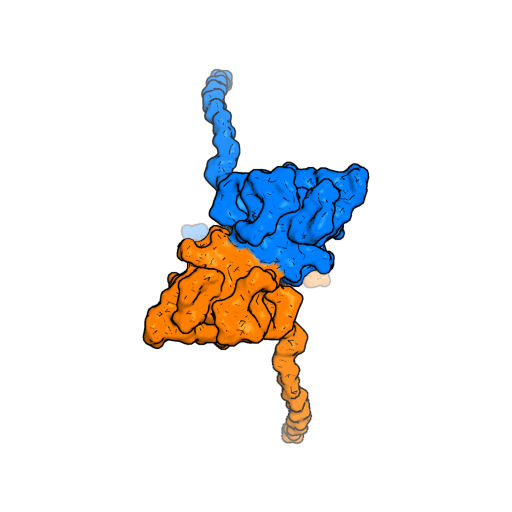 B 1 5 ? 8.961 44.625 26.047 1 50.47 5 ASN B O 1
ATOM 1230 N N . MET B 1 6 ? 7.609 46.375 25.125 1 57.12 6 MET B N 1
ATOM 1231 C CA . MET B 1 6 ? 6.977 45.875 23.922 1 57.12 6 MET B CA 1
ATOM 1232 C C . MET B 1 6 ? 7.961 45.062 23.094 1 57.12 6 MET B C 1
ATOM 1234 O O . MET B 1 6 ? 7.559 44.188 22.328 1 57.12 6 MET B O 1
ATOM 1238 N N . ASN B 1 7 ? 9.227 45.344 23.344 1 59 7 ASN B N 1
ATOM 1239 C CA . ASN B 1 7 ? 10.227 44.656 22.547 1 59 7 ASN B CA 1
ATOM 1240 C C . ASN B 1 7 ? 10.398 43.188 22.969 1 59 7 ASN B C 1
ATOM 1242 O O . ASN B 1 7 ? 10.609 42.312 22.141 1 59 7 ASN B O 1
ATOM 1246 N N . CYS B 1 8 ? 10.359 43 24.266 1 56.38 8 CYS B N 1
ATOM 1247 C CA . CYS B 1 8 ? 10.531 41.625 24.75 1 56.38 8 CYS B CA 1
ATOM 1248 C C . CYS B 1 8 ? 9.336 40.75 24.359 1 56.38 8 CYS B C 1
ATOM 1250 O O . CYS B 1 8 ? 9.492 39.594 24.016 1 56.38 8 CYS B O 1
ATOM 1252 N N . ALA B 1 9 ? 8.203 41.406 24.469 1 61 9 ALA B N 1
ATOM 1253 C CA . ALA B 1 9 ? 6.992 40.688 24.094 1 61 9 ALA B CA 1
ATOM 1254 C C . ALA B 1 9 ? 7.027 40.281 22.625 1 61 9 ALA B C 1
ATOM 1256 O O . ALA B 1 9 ? 6.613 39.156 22.266 1 61 9 ALA B O 1
ATOM 1257 N N . ARG B 1 10 ? 7.602 41.188 21.859 1 59.38 10 ARG B N 1
ATOM 1258 C CA . ARG B 1 10 ? 7.703 40.875 20.422 1 59.38 10 ARG B CA 1
ATOM 1259 C C . ARG B 1 10 ? 8.711 39.781 20.172 1 59.38 10 ARG B C 1
ATOM 1261 O O . ARG B 1 10 ? 8.477 38.906 19.328 1 59.38 10 ARG B O 1
ATOM 1268 N N . ALA B 1 11 ? 9.75 39.781 20.922 1 60 11 ALA B N 1
ATOM 1269 C CA . ALA B 1 11 ? 10.781 38.781 20.75 1 60 11 ALA B CA 1
ATOM 1270 C C . ALA B 1 11 ? 10.281 37.406 21.203 1 60 11 ALA B C 1
ATOM 1272 O O . ALA B 1 11 ? 10.562 36.375 20.547 1 60 11 ALA B O 1
ATOM 1273 N N . THR B 1 12 ? 9.484 37.438 22.281 1 62.41 12 THR B N 1
ATOM 1274 C CA . THR B 1 12 ? 8.961 36.188 22.781 1 62.41 12 THR B CA 1
ATOM 1275 C C . THR B 1 12 ? 7.93 35.594 21.812 1 62.41 12 THR B C 1
ATOM 1277 O O . THR B 1 12 ? 7.91 34.406 21.562 1 62.41 12 THR B O 1
ATOM 1280 N N . LEU B 1 13 ? 7.164 36.531 21.328 1 61.59 13 LEU B N 1
ATOM 1281 C CA . LEU B 1 13 ? 6.168 36.062 20.375 1 61.59 13 LEU B CA 1
ATOM 1282 C C . LEU B 1 13 ? 6.84 35.5 19.109 1 61.59 13 LEU B C 1
ATOM 1284 O O . LEU B 1 13 ? 6.391 34.5 18.562 1 61.59 13 LEU B O 1
ATOM 1288 N N . PHE B 1 14 ? 7.906 36.25 18.75 1 60.56 14 PHE B N 1
ATOM 1289 C CA . PHE B 1 14 ? 8.664 35.812 17.594 1 60.56 14 PHE B CA 1
ATOM 1290 C C . PHE B 1 14 ? 9.289 34.438 17.859 1 60.56 14 PHE B C 1
ATOM 1292 O O . PHE B 1 14 ? 9.266 33.562 17 1 60.56 14 PHE B O 1
ATOM 1299 N N . LEU B 1 15 ? 9.797 34.25 19.047 1 59.09 15 LEU B N 1
ATOM 1300 C CA . LEU B 1 15 ? 10.43 32.969 19.391 1 59.09 15 LEU B CA 1
ATOM 1301 C C . LEU B 1 15 ? 9.391 31.859 19.484 1 59.09 15 LEU B C 1
ATOM 1303 O O . LEU B 1 15 ? 9.656 30.734 19.062 1 59.09 15 LEU B O 1
ATOM 1307 N N . LEU B 1 16 ? 8.227 32.188 19.938 1 58.03 16 LEU B N 1
ATOM 1308 C CA . LEU B 1 16 ? 7.176 31.203 20.047 1 58.03 16 LEU B CA 1
ATOM 1309 C C . LEU B 1 16 ? 6.723 30.734 18.656 1 58.03 16 LEU B C 1
ATOM 1311 O O . LEU B 1 16 ? 6.469 29.547 18.453 1 58.03 16 LEU B O 1
ATOM 1315 N N . THR B 1 17 ? 6.715 31.75 17.781 1 59.94 17 THR B N 1
ATOM 1316 C CA . THR B 1 17 ? 6.297 31.391 16.438 1 59.94 17 THR B CA 1
ATOM 1317 C C . THR B 1 17 ? 7.332 30.484 15.766 1 59.94 17 THR B C 1
ATOM 1319 O O . THR B 1 17 ? 6.977 29.531 15.07 1 59.94 17 THR B O 1
ATOM 1322 N N . ILE B 1 18 ? 8.617 30.734 15.984 1 57.34 18 ILE B N 1
ATOM 1323 C CA . ILE B 1 18 ? 9.664 29.891 15.414 1 57.34 18 ILE B CA 1
ATOM 1324 C C . ILE B 1 18 ? 9.578 28.484 16.016 1 57.34 18 ILE B C 1
ATOM 1326 O O . ILE B 1 18 ? 9.758 27.5 15.305 1 57.34 18 ILE B O 1
ATOM 1330 N N . PHE B 1 19 ? 9.352 28.406 17.344 1 55.28 19 PHE B N 1
ATOM 1331 C CA . PHE B 1 19 ? 9.312 27.109 18 1 55.28 19 PHE B CA 1
ATOM 1332 C C . PHE B 1 19 ? 8.164 26.266 17.453 1 55.28 19 PHE B C 1
ATOM 1334 O O . PHE B 1 19 ? 8.32 25.047 17.266 1 55.28 19 PHE B O 1
ATOM 1341 N N . ILE B 1 20 ? 7.004 26.828 17.328 1 56.44 20 ILE B N 1
ATOM 1342 C CA . ILE B 1 20 ? 5.867 26.078 16.812 1 56.44 20 ILE B CA 1
ATOM 1343 C C . ILE B 1 20 ? 6.168 25.594 15.391 1 56.44 20 ILE B C 1
ATOM 1345 O O . ILE B 1 20 ? 5.809 24.484 15.023 1 56.44 20 ILE B O 1
ATOM 1349 N N . CYS B 1 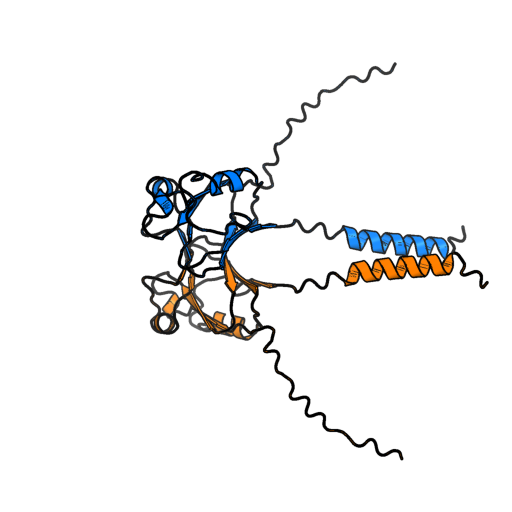21 ? 6.938 26.453 14.742 1 54.38 21 CYS B N 1
ATOM 1350 C CA . CYS B 1 21 ? 7.246 26.109 13.359 1 54.38 21 CYS B CA 1
ATOM 1351 C C . CYS B 1 21 ? 8.227 24.938 13.297 1 54.38 21 CYS B C 1
ATOM 1353 O O . CYS B 1 21 ? 8.172 24.125 12.375 1 54.38 21 CYS B O 1
ATOM 1355 N N . PHE B 1 22 ? 9.219 24.859 14.281 1 52.41 22 PHE B N 1
ATOM 1356 C CA . PHE B 1 22 ? 10.25 23.844 14.195 1 52.41 22 PHE B CA 1
ATOM 1357 C C . PHE B 1 22 ? 9.742 22.516 14.766 1 52.41 22 PHE B C 1
ATOM 1359 O O . PHE B 1 22 ? 10.32 21.453 14.492 1 52.41 22 PHE B O 1
ATOM 1366 N N . GLY B 1 23 ? 8.781 22.562 15.633 1 49.38 23 GLY B N 1
ATOM 1367 C CA . GLY B 1 23 ? 8.367 21.344 16.312 1 49.38 23 GLY B CA 1
ATOM 1368 C C . GLY B 1 23 ? 7.797 20.312 15.367 1 49.38 23 GLY B C 1
ATOM 1369 O O . GLY B 1 23 ? 7.406 19.219 15.797 1 49.38 23 GLY B O 1
ATOM 1370 N N . HIS B 1 24 ? 7.414 20.766 14.266 1 48.5 24 HIS B N 1
ATOM 1371 C CA . HIS B 1 24 ? 6.867 19.656 13.5 1 48.5 24 HIS B CA 1
ATOM 1372 C C . HIS B 1 24 ? 7.969 18.688 13.055 1 48.5 24 HIS B C 1
ATOM 1374 O O . HIS B 1 24 ? 8.43 18.75 11.914 1 48.5 24 HIS B O 1
ATOM 1380 N N . PHE B 1 25 ? 8.938 18.312 14.062 1 46.81 25 PHE B N 1
ATOM 1381 C CA . PHE B 1 25 ? 9.781 17.188 13.68 1 46.81 25 PHE B CA 1
ATOM 1382 C C . PHE B 1 25 ? 8.938 15.961 13.352 1 46.81 25 PHE B C 1
ATOM 1384 O O . PHE B 1 25 ? 8.469 15.273 14.258 1 46.81 25 PHE B O 1
ATOM 1391 N N . SER B 1 26 ? 8.133 15.891 12.445 1 46.41 26 SER B N 1
ATOM 1392 C CA . SER B 1 26 ? 7.402 14.734 11.938 1 46.41 26 SER B CA 1
ATOM 1393 C C . SER B 1 26 ? 8.336 13.555 11.711 1 46.41 26 SER B C 1
ATOM 1395 O O . SER B 1 26 ? 9.422 13.711 11.141 1 46.41 26 SER B O 1
ATOM 1397 N N . VAL B 1 27 ? 8.711 12.695 12.828 1 51.19 27 VAL B N 1
ATOM 1398 C CA . VAL B 1 27 ? 9.266 11.414 12.43 1 51.19 27 VAL B CA 1
ATOM 1399 C C . VAL B 1 27 ? 8.789 11.062 11.016 1 51.19 27 VAL B C 1
ATOM 1401 O O . VAL B 1 27 ? 7.586 10.953 10.766 1 51.19 27 VAL B O 1
ATOM 1404 N N . SER B 1 28 ? 9.57 11.461 9.984 1 60.22 28 SER B N 1
ATOM 1405 C CA . SER B 1 28 ? 9.07 11.609 8.625 1 60.22 28 SER B CA 1
ATOM 1406 C C . SER B 1 28 ? 9.109 10.281 7.875 1 60.22 28 SER B C 1
ATOM 1408 O O . SER B 1 28 ? 10.188 9.711 7.672 1 60.22 28 SER B O 1
ATOM 1410 N N . ALA B 1 29 ? 8.289 9.18 8.297 1 72.5 29 ALA B N 1
ATOM 1411 C CA . ALA B 1 29 ? 8.039 8.172 7.27 1 72.5 29 ALA B CA 1
ATOM 1412 C C . ALA B 1 29 ? 8.148 8.781 5.871 1 72.5 29 ALA B C 1
ATOM 1414 O O . ALA B 1 29 ? 7.727 9.914 5.648 1 72.5 29 ALA B O 1
ATOM 1415 N N . TYR B 1 30 ? 9.086 8.125 5.156 1 84.69 30 TYR B N 1
ATOM 1416 C CA . TYR B 1 30 ? 9.297 8.609 3.799 1 84.69 30 TYR B CA 1
ATOM 1417 C C . TYR B 1 30 ? 8.641 7.695 2.777 1 84.69 30 TYR B C 1
ATOM 1419 O O . TYR B 1 30 ? 8.453 6.504 3.035 1 84.69 30 TYR B O 1
ATOM 1427 N N . ASP B 1 31 ? 8.227 8.195 1.764 1 88.81 31 ASP B N 1
ATOM 1428 C CA . ASP B 1 31 ? 7.738 7.496 0.582 1 88.81 31 ASP B CA 1
ATOM 1429 C C . ASP B 1 31 ? 8.766 7.527 -0.543 1 88.81 31 ASP B C 1
ATOM 1431 O O . ASP B 1 31 ? 9.086 8.594 -1.07 1 88.81 31 ASP B O 1
ATOM 1435 N N . PHE B 1 32 ? 9.305 6.352 -0.895 1 93.44 32 PHE B N 1
ATOM 1436 C CA . PHE B 1 32 ? 10.336 6.262 -1.925 1 93.44 32 PHE B CA 1
ATOM 1437 C C . PHE B 1 32 ? 9.742 5.762 -3.238 1 93.44 32 PHE B C 1
ATOM 1439 O O . PHE B 1 32 ? 9.039 4.75 -3.262 1 93.44 32 PHE B O 1
ATOM 1446 N N . GLN B 1 33 ? 10.023 6.418 -4.309 1 93.5 33 GLN B N 1
ATOM 1447 C CA . GLN B 1 33 ? 9.633 5.926 -5.625 1 93.5 33 GLN B CA 1
ATOM 1448 C C . GLN B 1 33 ? 10.672 4.957 -6.18 1 93.5 33 GLN B C 1
ATOM 1450 O O . GLN B 1 33 ? 11.812 5.34 -6.43 1 93.5 33 GLN B O 1
ATOM 1455 N N . VAL B 1 34 ? 10.242 3.812 -6.406 1 95.69 34 VAL B N 1
ATOM 1456 C CA . VAL B 1 34 ? 11.148 2.775 -6.875 1 95.69 34 VAL B CA 1
ATOM 1457 C C . VAL B 1 34 ? 11.656 3.129 -8.273 1 95.69 34 VAL B C 1
ATOM 1459 O O . VAL B 1 34 ? 10.875 3.488 -9.156 1 95.69 34 VAL B O 1
ATOM 1462 N N . GLY B 1 35 ? 12.906 2.945 -8.469 1 85.25 35 GLY B N 1
ATOM 1463 C CA . GLY B 1 35 ? 13.531 3.15 -9.773 1 85.25 35 GLY B CA 1
ATOM 1464 C C . GLY B 1 35 ? 13.719 4.613 -10.117 1 85.25 35 GLY B C 1
ATOM 1465 O O . GLY B 1 35 ? 14.25 4.941 -11.18 1 85.25 35 GLY B O 1
ATOM 1466 N N . GLY B 1 36 ? 13.273 5.434 -9.266 1 78.75 36 GLY B N 1
ATOM 1467 C CA . GLY B 1 36 ? 13.375 6.852 -9.578 1 78.75 36 GLY B CA 1
ATOM 1468 C C . GLY B 1 36 ? 12.516 7.266 -10.758 1 78.75 36 GLY B C 1
ATOM 1469 O O . GLY B 1 36 ? 11.305 7.039 -10.758 1 78.75 36 GLY B O 1
ATOM 1470 N N . THR B 1 37 ? 13.242 7.637 -11.859 1 77.44 37 THR B N 1
ATOM 1471 C CA . THR B 1 37 ? 12.523 8.102 -13.039 1 77.44 37 THR B CA 1
ATOM 1472 C C . THR B 1 37 ? 12.195 6.934 -13.969 1 77.44 37 THR B C 1
ATOM 1474 O O . THR B 1 37 ? 11.398 7.078 -14.898 1 77.44 37 THR B O 1
ATOM 1477 N N . LYS B 1 38 ? 12.711 5.773 -13.789 1 81.38 38 LYS B N 1
ATOM 1478 C CA . LYS B 1 38 ? 12.57 4.664 -14.727 1 81.38 38 LYS B CA 1
ATOM 1479 C C . LYS B 1 38 ? 11.359 3.803 -14.391 1 81.38 38 LYS B C 1
ATOM 1481 O O . LYS B 1 38 ? 10.945 2.959 -15.188 1 81.38 38 LYS B O 1
ATOM 1486 N N . ASP B 1 39 ? 10.688 4.133 -13.359 1 91.94 39 ASP B N 1
ATOM 1487 C CA . ASP B 1 39 ? 9.516 3.367 -12.938 1 91.94 39 ASP B CA 1
ATOM 1488 C C . ASP B 1 39 ? 9.852 1.882 -12.812 1 91.94 39 ASP B C 1
ATOM 1490 O O . ASP B 1 39 ? 11.023 1.498 -12.812 1 91.94 39 ASP B O 1
ATOM 1494 N N . TRP B 1 40 ? 8.977 0.934 -12.562 1 97.25 40 TRP B N 1
ATOM 1495 C CA . TRP B 1 40 ? 9.117 -0.514 -12.445 1 97.25 40 TRP B CA 1
ATOM 1496 C C . TRP B 1 40 ? 8.906 -1.19 -13.797 1 97.25 40 TRP B C 1
ATOM 1498 O O . TRP B 1 40 ? 7.785 -1.55 -14.156 1 97.25 40 TRP B O 1
ATOM 1508 N N . VAL B 1 41 ? 9.984 -1.329 -14.594 1 96.06 41 VAL B N 1
ATOM 1509 C CA . VAL B 1 41 ? 10 -1.916 -15.93 1 96.06 41 VAL B CA 1
ATOM 1510 C C . VAL B 1 41 ? 11.156 -2.9 -16.047 1 96.06 41 VAL B C 1
ATOM 1512 O O . VAL B 1 41 ? 12.047 -2.93 -15.195 1 96.06 41 VAL B O 1
ATOM 1515 N N . VAL B 1 42 ? 11.07 -3.68 -17.078 1 95.81 42 VAL B N 1
ATOM 1516 C CA . VAL B 1 42 ? 12.195 -4.57 -17.344 1 95.81 42 VAL B CA 1
ATOM 1517 C C . VAL B 1 42 ? 13.445 -3.744 -17.656 1 95.81 42 VAL B C 1
ATOM 1519 O O . VAL B 1 42 ? 13.422 -2.879 -18.531 1 95.81 42 VAL B O 1
ATOM 1522 N N . PRO B 1 43 ? 14.492 -4.031 -16.906 1 94.88 43 PRO B N 1
ATOM 1523 C CA . PRO B 1 43 ? 15.727 -3.287 -17.188 1 94.88 43 PRO B CA 1
ATOM 1524 C C . PRO B 1 43 ? 16.344 -3.674 -18.531 1 94.88 43 PRO B C 1
ATOM 1526 O O . PRO B 1 43 ? 16.078 -4.762 -19.047 1 94.88 43 PRO B O 1
ATOM 1529 N N . PRO B 1 44 ? 17.156 -2.682 -19.016 1 92.12 44 PRO B N 1
ATOM 1530 C CA . PRO B 1 44 ? 17.938 -3.064 -20.203 1 92.12 44 PRO B CA 1
ATOM 1531 C C . PRO B 1 44 ? 18.938 -4.176 -19.922 1 92.12 44 PRO B C 1
ATOM 1533 O O . PRO B 1 44 ? 19.359 -4.359 -18.766 1 92.12 44 PRO B O 1
ATOM 1536 N N . THR B 1 45 ? 19.266 -4.887 -20.953 1 91.38 45 THR B N 1
ATOM 1537 C CA . THR B 1 45 ? 20.125 -6.059 -20.828 1 91.38 45 THR B CA 1
ATOM 1538 C C . THR B 1 45 ? 21.453 -5.688 -20.172 1 91.38 45 THR B C 1
ATOM 1540 O O . THR B 1 45 ? 22.047 -6.496 -19.453 1 91.38 45 THR B O 1
ATOM 1543 N N . ASN B 1 46 ? 21.891 -4.52 -20.281 1 90.12 46 ASN B N 1
ATOM 1544 C CA . ASN B 1 46 ? 23.188 -4.121 -19.766 1 90.12 46 ASN B CA 1
ATOM 1545 C C . ASN B 1 46 ? 23.094 -3.516 -18.375 1 90.12 46 ASN B C 1
ATOM 1547 O O . ASN B 1 46 ? 24.094 -3.092 -17.797 1 90.12 46 ASN B O 1
ATOM 1551 N N . ASP B 1 47 ? 21.922 -3.469 -17.812 1 90.75 47 ASP B N 1
ATOM 1552 C CA . ASP B 1 47 ? 21.75 -2.859 -16.5 1 90.75 47 ASP B CA 1
ATOM 1553 C C . ASP B 1 47 ? 20.719 -3.615 -15.68 1 90.75 47 ASP B C 1
ATOM 1555 O O . ASP B 1 47 ? 19.75 -3.021 -15.18 1 90.75 47 ASP B O 1
ATOM 1559 N N . SER B 1 48 ? 21 -4.941 -15.453 1 91.75 48 SER B N 1
ATOM 1560 C CA . SER B 1 48 ? 20.047 -5.816 -14.789 1 91.75 48 SER B CA 1
ATOM 1561 C C . SER B 1 48 ? 20.031 -5.574 -13.281 1 91.75 48 SER B C 1
ATOM 1563 O O . SER B 1 48 ? 19.156 -6.07 -12.578 1 91.75 48 SER B O 1
ATOM 1565 N N . LYS B 1 49 ? 20.953 -4.688 -12.836 1 93.12 49 LYS B N 1
ATOM 1566 C CA . LYS B 1 49 ? 21.047 -4.508 -11.391 1 93.12 49 LYS B CA 1
ATOM 1567 C C . LYS B 1 49 ? 20.516 -3.145 -10.969 1 93.12 49 LYS B C 1
ATOM 1569 O O . LYS B 1 49 ? 20.703 -2.719 -9.828 1 93.12 49 LYS B O 1
ATOM 1574 N N . ILE B 1 50 ? 19.781 -2.523 -11.797 1 93.56 50 ILE B N 1
ATOM 1575 C CA . ILE B 1 50 ? 19.391 -1.132 -11.609 1 93.56 50 ILE B CA 1
ATOM 1576 C C . ILE B 1 50 ? 18.578 -0.998 -10.32 1 93.56 50 ILE B C 1
ATOM 1578 O O . ILE B 1 50 ? 18.781 -0.056 -9.547 1 93.56 50 ILE B O 1
ATOM 1582 N N . TYR B 1 51 ? 17.703 -1.856 -10.016 1 96.38 51 TYR B N 1
ATOM 1583 C CA . TYR B 1 51 ? 16.828 -1.738 -8.859 1 96.38 51 TYR B CA 1
ATOM 1584 C C . TYR B 1 51 ? 17.594 -2.014 -7.57 1 96.38 51 TYR B C 1
ATOM 1586 O O . TYR B 1 51 ? 17.391 -1.323 -6.566 1 96.38 51 TYR B O 1
ATOM 1594 N N . ASN B 1 52 ? 18.422 -2.984 -7.629 1 95.81 52 ASN B N 1
ATOM 1595 C CA . ASN B 1 52 ? 19.219 -3.262 -6.441 1 95.81 52 ASN B CA 1
ATOM 1596 C C . ASN B 1 52 ? 20.188 -2.127 -6.145 1 95.81 52 ASN B C 1
ATOM 1598 O O . ASN B 1 52 ? 20.438 -1.8 -4.984 1 95.81 52 ASN B O 1
ATOM 1602 N N . ASP B 1 53 ? 20.719 -1.583 -7.219 1 94.38 53 ASP B N 1
ATOM 1603 C CA . ASP B 1 53 ? 21.594 -0.422 -7.039 1 94.38 53 ASP B CA 1
ATOM 1604 C C . ASP B 1 53 ? 20.828 0.746 -6.426 1 94.38 53 ASP B C 1
ATOM 1606 O O . ASP B 1 53 ? 21.312 1.407 -5.508 1 94.38 53 ASP B O 1
ATOM 1610 N N . TRP B 1 54 ? 19.703 1.046 -6.938 1 95.19 54 TRP B N 1
ATOM 1611 C CA . TRP B 1 54 ? 18.844 2.084 -6.387 1 95.19 54 TRP B CA 1
ATOM 1612 C C . TRP B 1 54 ? 18.547 1.823 -4.91 1 95.19 54 TRP B C 1
ATOM 1614 O O . TRP B 1 54 ? 18.641 2.732 -4.082 1 95.19 54 TRP B O 1
ATOM 1624 N N . ALA B 1 55 ? 18.156 0.59 -4.539 1 96.06 55 ALA B N 1
ATOM 1625 C CA . ALA B 1 55 ? 17.781 0.234 -3.172 1 96.06 55 ALA B CA 1
ATOM 1626 C C . ALA B 1 55 ? 18.953 0.384 -2.221 1 96.06 55 ALA B C 1
ATOM 1628 O O . ALA B 1 55 ? 18.797 0.869 -1.097 1 96.06 55 ALA B O 1
ATOM 1629 N N . SER B 1 56 ? 20.062 -0.02 -2.725 1 94.5 56 SER B N 1
ATOM 1630 C CA . SER B 1 56 ? 21.25 0.022 -1.88 1 94.5 56 SER B CA 1
ATOM 1631 C C . SER B 1 56 ? 21.656 1.458 -1.562 1 94.5 56 SER B C 1
ATOM 1633 O O . SER B 1 56 ? 22.375 1.707 -0.591 1 94.5 56 SER B O 1
ATOM 1635 N N . GLY B 1 57 ? 21.203 2.393 -2.328 1 93.19 57 GLY B N 1
ATOM 1636 C CA . GLY B 1 57 ? 21.531 3.793 -2.111 1 93.19 57 GLY B CA 1
ATOM 1637 C C . GLY B 1 57 ? 20.594 4.48 -1.135 1 93.19 57 GLY B C 1
ATOM 1638 O O . GLY B 1 57 ? 20.766 5.66 -0.822 1 93.19 57 GLY B O 1
ATOM 1639 N N . ASN B 1 58 ? 19.672 3.754 -0.705 1 93.19 58 ASN B N 1
ATOM 1640 C CA . ASN B 1 58 ? 18.688 4.309 0.218 1 93.19 58 ASN B CA 1
ATOM 1641 C C . ASN B 1 58 ? 18.781 3.658 1.596 1 93.19 58 ASN B C 1
ATOM 1643 O O . ASN B 1 58 ? 19.234 2.516 1.718 1 93.19 58 ASN B O 1
ATOM 1647 N N . ARG B 1 59 ? 18.375 4.477 2.641 1 92.12 59 ARG B N 1
ATOM 1648 C CA . ARG B 1 59 ? 18.281 3.959 4 1 92.12 59 ARG B CA 1
ATOM 1649 C C . ARG B 1 59 ? 16.844 3.844 4.453 1 92.12 59 ARG B C 1
ATOM 1651 O O . ARG B 1 59 ? 16.297 4.762 5.078 1 92.12 59 ARG B O 1
ATOM 1658 N N . PHE B 1 60 ? 16.375 2.695 4.246 1 95.19 60 PHE B N 1
ATOM 1659 C CA . PHE B 1 60 ? 14.977 2.445 4.578 1 95.19 60 PHE B CA 1
ATOM 1660 C C . PHE B 1 60 ? 14.82 2.121 6.059 1 95.19 60 PHE B C 1
ATOM 1662 O O . PHE B 1 60 ? 15.625 1.379 6.625 1 95.19 60 PHE B O 1
ATOM 1669 N N . GLN B 1 61 ? 13.742 2.645 6.582 1 94.5 61 GLN B N 1
ATOM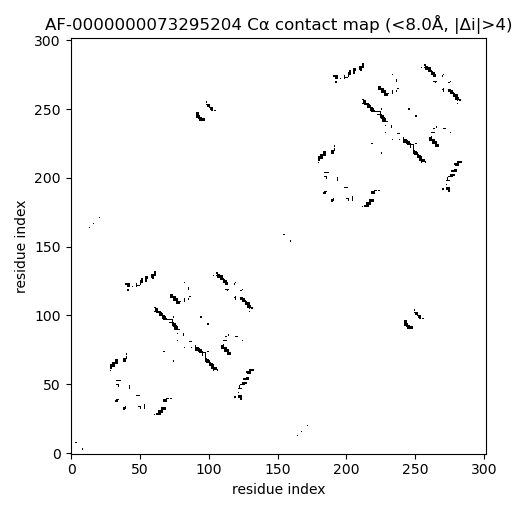 1670 C CA . GLN B 1 61 ? 13.406 2.383 7.977 1 94.5 61 GLN B CA 1
ATOM 1671 C C . GLN B 1 61 ? 11.992 1.836 8.109 1 94.5 61 GLN B C 1
ATOM 1673 O O . GLN B 1 61 ? 11.164 2.012 7.215 1 94.5 61 GLN B O 1
ATOM 1678 N N . VAL B 1 62 ? 11.844 1.204 9.258 1 94.56 62 VAL B N 1
ATOM 1679 C CA . VAL B 1 62 ? 10.492 0.749 9.555 1 94.56 62 VAL B CA 1
ATOM 1680 C C . VAL B 1 62 ? 9.523 1.932 9.508 1 94.56 62 VAL B C 1
ATOM 1682 O O . VAL B 1 62 ? 9.82 3.004 10.03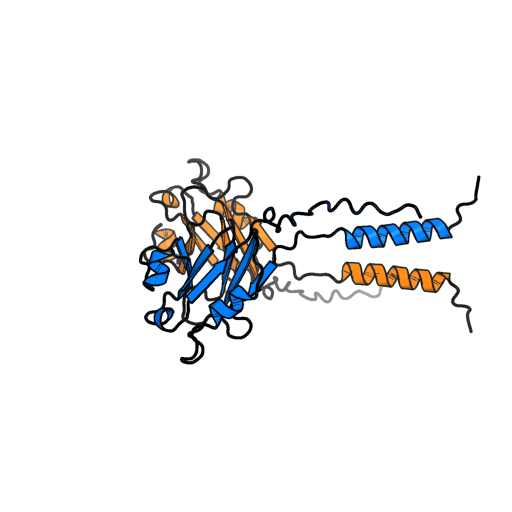9 1 94.56 62 VAL B O 1
ATOM 1685 N N . GLY B 1 63 ? 8.383 1.752 8.852 1 92.56 63 GLY B N 1
ATOM 1686 C CA . GLY B 1 63 ? 7.414 2.826 8.695 1 92.56 63 GLY B CA 1
ATOM 1687 C C . GLY B 1 63 ? 7.504 3.518 7.348 1 92.56 63 GLY B C 1
ATOM 1688 O O . GLY B 1 63 ? 6.57 4.211 6.938 1 92.56 63 GLY B O 1
ATOM 1689 N N . ASP B 1 64 ? 8.602 3.359 6.645 1 94.75 64 ASP B N 1
ATOM 1690 C CA . ASP B 1 64 ? 8.727 3.902 5.297 1 94.75 64 ASP B CA 1
ATOM 1691 C C . ASP B 1 64 ? 7.859 3.129 4.305 1 94.75 64 ASP B C 1
ATOM 1693 O O . ASP B 1 64 ? 7.465 1.993 4.574 1 94.75 64 ASP B O 1
ATOM 1697 N N . THR B 1 65 ? 7.574 3.797 3.195 1 95.94 65 THR B N 1
ATOM 1698 C CA . THR B 1 65 ? 6.879 3.137 2.094 1 95.94 65 THR B CA 1
ATOM 1699 C C . THR B 1 65 ? 7.691 3.244 0.805 1 95.94 65 THR B C 1
ATOM 1701 O O . THR B 1 65 ? 8.5 4.164 0.647 1 95.94 65 THR B O 1
ATOM 1704 N N . ILE B 1 66 ? 7.477 2.227 -0.043 1 97.19 66 ILE B N 1
ATOM 1705 C CA . ILE B 1 66 ? 7.973 2.324 -1.411 1 97.19 66 ILE B CA 1
ATOM 1706 C C . ILE B 1 66 ? 6.801 2.258 -2.391 1 97.19 66 ILE B C 1
ATOM 1708 O O . ILE B 1 66 ? 5.797 1.596 -2.121 1 97.19 66 ILE B O 1
ATOM 1712 N N . ARG B 1 67 ? 6.969 2.957 -3.471 1 96.5 67 ARG B N 1
ATOM 1713 C CA . ARG B 1 67 ? 5.914 3.037 -4.477 1 96.5 67 ARG B CA 1
ATOM 1714 C C . ARG B 1 67 ? 6.41 2.529 -5.828 1 96.5 67 ARG B C 1
ATOM 1716 O O . ARG B 1 67 ? 7.477 2.934 -6.297 1 96.5 67 ARG B O 1
ATOM 1723 N N . PHE B 1 68 ? 5.672 1.593 -6.398 1 97.31 68 PHE B N 1
ATOM 1724 C CA . PHE B 1 68 ? 5.934 1.068 -7.73 1 97.31 68 PHE B CA 1
ATOM 1725 C C . PHE B 1 68 ? 4.961 1.656 -8.742 1 97.31 68 PHE B C 1
ATOM 1727 O O . PHE B 1 68 ? 3.744 1.527 -8.594 1 97.31 68 PHE B O 1
ATOM 1734 N N . LYS B 1 69 ? 5.508 2.248 -9.727 1 96.31 69 LYS B N 1
ATOM 1735 C CA . LYS B 1 69 ? 4.707 2.656 -10.875 1 96.31 69 LYS B CA 1
ATOM 1736 C C . LYS B 1 69 ? 5.027 1.802 -12.094 1 96.31 69 LYS B C 1
ATOM 1738 O O . LYS B 1 69 ? 6.195 1.541 -12.391 1 96.31 69 LYS B O 1
ATOM 1743 N N . TYR B 1 70 ? 4.047 1.288 -12.727 1 96 70 TYR B N 1
ATOM 1744 C CA . TYR B 1 70 ? 4.262 0.415 -13.875 1 96 70 TYR B CA 1
ATOM 1745 C C . TYR B 1 70 ? 3.014 0.347 -14.75 1 96 70 TYR B C 1
ATOM 1747 O O . TYR B 1 70 ? 1.909 0.647 -14.289 1 96 70 TYR B O 1
ATOM 1755 N N . LYS B 1 71 ? 3.336 0.04 -15.969 1 90.94 71 LYS B N 1
ATOM 1756 C CA . LYS B 1 71 ? 2.268 -0.241 -16.922 1 90.94 71 LYS B CA 1
ATOM 1757 C C . LYS B 1 71 ? 2.258 -1.715 -17.312 1 90.94 71 LYS B C 1
ATOM 1759 O O . LYS B 1 71 ? 3.307 -2.287 -17.625 1 90.94 71 LYS B O 1
ATOM 1764 N N . LYS B 1 72 ? 1.081 -2.416 -17.344 1 88.06 72 LYS B N 1
ATOM 1765 C CA . LYS B 1 72 ? 0.938 -3.811 -17.766 1 88.06 72 LYS B CA 1
ATOM 1766 C C . LYS B 1 72 ? 1.96 -4.699 -17.047 1 88.06 72 LYS B C 1
ATOM 1768 O O . LYS B 1 72 ? 2.709 -5.43 -17.703 1 88.06 72 LYS B O 1
ATOM 1773 N N . ASN B 1 73 ? 2.162 -4.652 -15.906 1 95.62 73 ASN B N 1
ATOM 1774 C CA . ASN B 1 73 ? 3.078 -5.383 -15.039 1 95.62 73 ASN B CA 1
ATOM 1775 C C . ASN B 1 73 ? 2.447 -5.676 -13.68 1 95.62 73 ASN B C 1
ATOM 1777 O O . ASN B 1 73 ? 1.235 -5.539 -13.508 1 95.62 73 ASN B O 1
ATOM 1781 N N . SER B 1 74 ? 3.252 -6.246 -12.789 1 97.31 74 SER B N 1
ATOM 1782 C CA . SER B 1 74 ? 2.859 -6.5 -11.414 1 97.31 74 SER B CA 1
ATOM 1783 C C . SER B 1 74 ? 4.066 -6.477 -10.477 1 97.31 74 SER B C 1
ATOM 1785 O O . SER B 1 74 ? 5.207 -6.395 -10.938 1 97.31 74 SER B O 1
ATOM 1787 N N . VAL B 1 75 ? 3.736 -6.441 -9.188 1 98.12 75 VAL B N 1
ATOM 1788 C CA . VAL B 1 75 ? 4.77 -6.543 -8.164 1 98.12 75 VAL B CA 1
ATOM 1789 C C . VAL B 1 75 ? 4.363 -7.59 -7.125 1 98.12 75 VAL B C 1
ATOM 1791 O O . VAL B 1 75 ? 3.205 -7.637 -6.703 1 98.12 75 VAL B O 1
ATOM 1794 N N . MET B 1 76 ? 5.273 -8.406 -6.816 1 98.5 76 MET B N 1
ATOM 1795 C CA . MET B 1 76 ? 5.094 -9.383 -5.742 1 98.5 76 MET B CA 1
ATOM 1796 C C . MET B 1 76 ? 6.172 -9.211 -4.676 1 98.5 76 MET B C 1
ATOM 1798 O O . MET B 1 76 ? 7.332 -8.953 -4.992 1 98.5 76 MET B O 1
ATOM 1802 N N . GLU B 1 77 ? 5.797 -9.25 -3.441 1 98.75 77 GLU B N 1
ATOM 1803 C CA . GLU B 1 77 ? 6.746 -9.5 -2.359 1 98.75 77 GLU B CA 1
ATOM 1804 C C . GLU B 1 77 ? 6.785 -10.977 -1.987 1 98.75 77 GLU B C 1
ATOM 1806 O O . GLU B 1 77 ? 5.746 -11.586 -1.734 1 98.75 77 GLU B O 1
ATOM 1811 N N . VAL B 1 78 ? 7.977 -11.547 -2.037 1 98.5 78 VAL B N 1
ATOM 1812 C CA . VAL B 1 78 ? 8.102 -13 -1.973 1 98.5 78 VAL B CA 1
ATOM 1813 C C . VAL B 1 78 ? 9.172 -13.383 -0.949 1 98.5 78 VAL B C 1
ATOM 1815 O O . VAL B 1 78 ? 9.812 -12.508 -0.362 1 98.5 78 VAL B O 1
ATOM 1818 N N . THR B 1 79 ? 9.273 -14.672 -0.726 1 97.81 79 THR B N 1
ATOM 1819 C CA . THR B 1 79 ? 10.344 -15.18 0.128 1 97.81 79 THR B CA 1
ATOM 1820 C C . THR B 1 79 ? 11.688 -15.125 -0.596 1 97.81 79 THR B C 1
ATOM 1822 O O . THR B 1 79 ? 11.734 -14.961 -1.816 1 97.81 79 THR B O 1
ATOM 1825 N N . GLU B 1 80 ? 12.75 -15.266 0.192 1 98.06 80 GLU B N 1
ATOM 1826 C CA . GLU B 1 80 ? 14.078 -15.281 -0.404 1 98.06 80 GLU B CA 1
ATOM 1827 C C . GLU B 1 80 ? 14.227 -16.422 -1.406 1 98.06 80 GLU B C 1
ATOM 1829 O O . GLU B 1 80 ? 14.812 -16.25 -2.477 1 98.06 80 GLU B O 1
ATOM 1834 N N . GLU B 1 81 ? 13.727 -17.547 -1.071 1 97.81 81 GLU B N 1
ATOM 1835 C CA . GLU B 1 81 ? 13.789 -18.703 -1.955 1 97.81 81 GLU B CA 1
ATOM 1836 C C . GLU B 1 81 ? 13.07 -18.438 -3.273 1 97.81 81 GLU B C 1
ATOM 1838 O O . GLU B 1 81 ? 13.594 -18.734 -4.348 1 97.81 81 GLU B O 1
ATOM 1843 N N . GLU B 1 82 ? 11.922 -17.906 -3.203 1 98.12 82 GLU B N 1
ATOM 1844 C CA . GLU B 1 82 ? 11.133 -17.594 -4.395 1 98.12 82 GLU B CA 1
ATOM 1845 C C . GLU B 1 82 ? 11.82 -16.516 -5.23 1 98.12 82 GLU B C 1
ATOM 1847 O O . GLU B 1 82 ? 11.742 -16.531 -6.461 1 98.12 82 GLU B O 1
ATOM 1852 N N . PHE B 1 83 ? 12.453 -15.633 -4.512 1 98.31 83 PHE B N 1
ATOM 1853 C CA . PHE B 1 83 ? 13.219 -14.586 -5.18 1 98.31 83 PHE B CA 1
ATOM 1854 C C . PHE B 1 83 ? 14.305 -15.188 -6.066 1 98.31 83 PHE B C 1
ATOM 1856 O O . PHE B 1 83 ? 14.469 -14.789 -7.219 1 98.31 83 PHE B O 1
ATOM 1863 N N . LYS B 1 84 ? 14.984 -16.109 -5.543 1 97.62 84 LYS B N 1
ATOM 1864 C CA . LYS B 1 84 ? 16.078 -16.766 -6.262 1 97.62 84 LYS B CA 1
ATOM 1865 C C . LYS B 1 84 ? 15.547 -17.547 -7.457 1 97.62 84 LYS B C 1
ATOM 1867 O O . LYS B 1 84 ? 16.219 -17.625 -8.492 1 97.62 84 LYS B O 1
ATOM 1872 N N . LYS B 1 85 ? 14.359 -17.984 -7.355 1 97.38 85 LYS B N 1
ATOM 1873 C CA . LYS B 1 85 ? 13.781 -18.828 -8.406 1 97.38 85 LYS B CA 1
ATOM 1874 C C . LYS B 1 85 ? 12.969 -17.984 -9.391 1 97.38 85 LYS B C 1
ATOM 1876 O O . LYS B 1 85 ? 12.523 -18.5 -10.422 1 97.38 85 LYS B O 1
ATOM 1881 N N . CYS B 1 86 ? 12.75 -16.812 -9.094 1 97.69 86 CYS B N 1
ATOM 1882 C CA . CYS B 1 86 ? 11.93 -15.906 -9.891 1 97.69 86 CYS B CA 1
ATOM 1883 C C . CYS B 1 86 ? 10.539 -16.5 -10.109 1 97.69 86 CYS B C 1
ATOM 1885 O O . CYS B 1 86 ? 10.023 -16.484 -11.234 1 97.69 86 CYS B O 1
ATOM 1887 N N . ASN B 1 87 ? 9.961 -16.922 -9.023 1 94.88 87 ASN B N 1
ATOM 1888 C CA . ASN B 1 87 ? 8.633 -17.516 -9.133 1 94.88 87 ASN B CA 1
ATOM 1889 C C . ASN B 1 87 ? 7.953 -17.625 -7.773 1 94.88 87 ASN B C 1
ATOM 1891 O O . ASN B 1 87 ? 8.602 -17.953 -6.777 1 94.88 87 ASN B O 1
ATOM 1895 N N . SER B 1 88 ? 6.691 -17.25 -7.781 1 93.81 88 SER B N 1
ATOM 1896 C CA . SER B 1 88 ? 5.855 -17.438 -6.598 1 93.81 88 SER B CA 1
ATOM 1897 C C . SER B 1 88 ? 4.402 -17.719 -6.984 1 93.81 88 SER B C 1
ATOM 1899 O O . SER B 1 88 ? 3.803 -16.938 -7.734 1 93.81 88 SER B O 1
ATOM 1901 N N . THR B 1 89 ? 3.9 -18.797 -6.477 1 90.31 89 THR B N 1
ATOM 1902 C CA . THR B 1 89 ? 2.498 -19.109 -6.73 1 90.31 89 THR B CA 1
ATOM 1903 C C . THR B 1 89 ? 1.603 -18.469 -5.676 1 90.31 89 THR B C 1
ATOM 1905 O O . THR B 1 89 ? 0.424 -18.203 -5.926 1 90.31 89 THR B O 1
ATOM 1908 N N . ARG B 1 90 ? 2.115 -18.25 -4.496 1 90.69 90 ARG B N 1
ATOM 1909 C CA . ARG B 1 90 ? 1.345 -17.641 -3.42 1 90.69 90 ARG B CA 1
ATOM 1910 C C . ARG B 1 90 ? 2.178 -16.609 -2.676 1 90.69 90 ARG B C 1
ATOM 1912 O O . ARG B 1 90 ? 2.537 -16.797 -1.513 1 90.69 90 ARG B O 1
ATOM 1919 N N . PRO B 1 91 ? 2.385 -15.484 -3.324 1 96 91 PRO B N 1
ATOM 1920 C CA . PRO B 1 91 ? 3.197 -14.453 -2.666 1 96 91 PRO B CA 1
ATOM 1921 C C . PRO B 1 91 ? 2.496 -13.836 -1.458 1 96 91 PRO B C 1
ATOM 1923 O O . PRO B 1 91 ? 1.272 -13.93 -1.334 1 96 91 PRO B O 1
ATOM 1926 N N . ASN B 1 92 ? 3.264 -13.258 -0.607 1 95.56 92 ASN B N 1
ATOM 1927 C CA . ASN B 1 92 ? 2.707 -12.547 0.535 1 95.56 92 ASN B CA 1
ATOM 1928 C C . ASN B 1 92 ? 1.953 -11.289 0.099 1 95.56 92 ASN B C 1
ATOM 1930 O O . ASN B 1 92 ? 1.083 -10.805 0.821 1 95.56 92 ASN B O 1
ATOM 1934 N N . PHE B 1 93 ? 2.369 -10.852 -0.956 1 97.94 93 PHE B N 1
ATOM 1935 C CA . PHE B 1 93 ? 1.847 -9.609 -1.507 1 97.94 93 PHE B CA 1
ATOM 1936 C C . PHE B 1 93 ? 1.862 -9.641 -3.031 1 97.94 93 PHE B C 1
ATOM 1938 O O . PHE B 1 93 ? 2.844 -10.078 -3.637 1 97.94 93 PHE B O 1
ATOM 1945 N N . PHE B 1 94 ? 0.765 -9.211 -3.648 1 98.12 94 PHE B N 1
ATOM 1946 C CA . PHE B 1 94 ? 0.64 -9.094 -5.098 1 98.12 94 PHE B CA 1
ATOM 1947 C C . PHE B 1 94 ? -0.159 -7.859 -5.48 1 98.12 94 PHE B C 1
ATOM 1949 O O . PHE B 1 94 ? -1.17 -7.547 -4.848 1 98.12 94 PHE B O 1
ATOM 1956 N N . SER B 1 95 ? 0.308 -7.207 -6.535 1 98.25 95 SER B N 1
ATOM 1957 C CA . SER B 1 95 ? -0.444 -6.059 -7.031 1 98.25 95 SER B CA 1
ATOM 1958 C C . SER B 1 95 ? -0.263 -5.887 -8.531 1 98.25 95 SER B C 1
ATOM 1960 O O . SER B 1 95 ? 0.848 -6.02 -9.055 1 98.25 95 SER B O 1
ATOM 1962 N N . ASN B 1 96 ? -1.289 -5.668 -9.172 1 96.94 96 ASN B N 1
ATOM 1963 C CA . ASN B 1 96 ? -1.259 -5.273 -10.578 1 96.94 96 ASN B CA 1
ATOM 1964 C C . ASN B 1 96 ? -2.061 -3.998 -10.82 1 96.94 96 ASN B C 1
ATOM 1966 O O . ASN B 1 96 ? -2.631 -3.814 -11.898 1 96.94 96 ASN B O 1
ATOM 1970 N N . THR B 1 97 ? -2.035 -3.086 -9.891 1 95.31 97 THR B N 1
ATOM 1971 C CA . THR B 1 97 ? -2.854 -1.879 -9.914 1 95.31 97 THR B CA 1
ATOM 1972 C C . THR B 1 97 ? -2.172 -0.784 -10.734 1 95.31 97 THR B C 1
ATOM 1974 O O . THR B 1 97 ? -2.809 0.2 -11.117 1 95.31 97 THR B O 1
ATOM 1977 N N . GLY B 1 98 ? -0.947 -0.897 -10.938 1 95.5 98 GLY B N 1
ATOM 1978 C CA . GLY B 1 98 ? -0.203 0.098 -11.695 1 95.5 98 GLY B CA 1
ATOM 1979 C C . GLY B 1 98 ? 0.457 1.144 -10.812 1 95.5 98 GLY B C 1
ATOM 1980 O O . GLY B 1 98 ? 1.329 1.886 -11.273 1 95.5 98 GLY B O 1
ATOM 1981 N N . ASN B 1 99 ? 0.009 1.348 -9.641 1 95.5 99 ASN B N 1
ATOM 1982 C CA . ASN B 1 99 ? 0.516 2.293 -8.656 1 95.5 99 ASN B CA 1
ATOM 1983 C C . ASN B 1 99 ? 0.466 1.709 -7.246 1 95.5 99 ASN B C 1
ATOM 1985 O O . ASN B 1 99 ? -0.367 2.111 -6.43 1 95.5 99 ASN B O 1
ATOM 1989 N N . THR B 1 100 ? 1.417 0.918 -6.953 1 96.88 100 THR B N 1
ATOM 1990 C CA . THR B 1 100 ? 1.401 0.072 -5.766 1 96.88 100 THR B CA 1
ATOM 1991 C C . THR B 1 100 ? 2.242 0.688 -4.652 1 96.88 100 THR B C 1
ATOM 1993 O O . THR B 1 100 ? 3.371 1.126 -4.887 1 96.88 100 THR B O 1
ATOM 1996 N N . VAL B 1 101 ? 1.665 0.757 -3.449 1 97.38 101 VAL B N 1
ATOM 1997 C CA . VAL B 1 101 ? 2.414 1.187 -2.273 1 97.38 101 VAL B CA 1
ATOM 1998 C C . VAL B 1 101 ? 2.619 0.003 -1.33 1 97.38 101 VAL B C 1
ATOM 2000 O O . VAL B 1 101 ? 1.693 -0.774 -1.088 1 97.38 101 VAL B O 1
ATOM 2003 N N . TYR B 1 102 ? 3.824 -0.171 -0.878 1 98.12 102 TYR B N 1
ATOM 2004 C CA . TYR B 1 102 ? 4.164 -1.207 0.091 1 98.12 102 TYR B CA 1
ATOM 2005 C C . TYR B 1 102 ? 4.758 -0.597 1.354 1 98.12 102 TYR B C 1
ATOM 2007 O O . TYR B 1 102 ? 5.715 0.18 1.286 1 98.12 102 TYR B O 1
ATOM 2015 N N . LEU B 1 103 ? 4.242 -0.918 2.523 1 96.94 103 LEU B N 1
ATOM 2016 C CA . LEU B 1 103 ? 4.688 -0.424 3.82 1 96.94 103 LEU B CA 1
ATOM 2017 C C . LEU B 1 103 ? 5.633 -1.418 4.488 1 96.94 103 LEU B C 1
ATOM 2019 O O . LEU B 1 103 ? 5.305 -2.6 4.617 1 96.94 103 LEU B O 1
ATOM 2023 N N . PHE B 1 104 ? 6.762 -0.896 4.832 1 96.81 104 PHE B N 1
ATOM 2024 C CA . PHE B 1 104 ? 7.672 -1.716 5.621 1 96.81 104 PHE B CA 1
ATOM 2025 C C . PHE B 1 104 ? 7.281 -1.694 7.094 1 96.81 104 PHE B C 1
ATOM 2027 O O . PHE B 1 104 ? 7.457 -0.681 7.773 1 96.81 104 PHE B O 1
ATOM 2034 N N . ASP B 1 105 ? 6.922 -2.854 7.582 1 93.5 105 ASP B N 1
ATOM 2035 C CA . ASP B 1 105 ? 6.359 -2.848 8.93 1 93.5 105 ASP B CA 1
ATOM 2036 C C . ASP B 1 105 ? 7.316 -3.5 9.922 1 93.5 105 ASP B C 1
ATOM 2038 O O . ASP B 1 105 ? 6.988 -3.643 11.102 1 93.5 105 ASP B O 1
ATOM 2042 N N . HIS B 1 106 ? 8.398 -3.959 9.461 1 94.81 106 HIS B N 1
ATOM 2043 C CA . HIS B 1 106 ? 9.438 -4.52 10.32 1 94.81 106 HIS B CA 1
ATOM 2044 C C . HIS B 1 106 ? 10.805 -4.43 9.656 1 94.81 106 HIS B C 1
ATOM 2046 O O . HIS B 1 106 ? 10.898 -4.211 8.445 1 94.81 106 HIS B O 1
ATOM 2052 N N . ALA B 1 107 ? 11.789 -4.535 10.469 1 96.81 107 ALA B N 1
ATOM 2053 C CA . ALA B 1 107 ? 13.148 -4.512 9.938 1 96.81 107 ALA B CA 1
ATOM 2054 C C . ALA B 1 107 ? 13.492 -5.836 9.266 1 96.81 107 ALA B C 1
ATOM 2056 O O . ALA B 1 107 ? 12.883 -6.867 9.547 1 96.81 107 ALA B O 1
ATOM 2057 N N . GLY B 1 108 ? 14.477 -5.801 8.391 1 97.62 108 GLY B N 1
ATOM 2058 C CA . GLY B 1 108 ? 14.93 -6.992 7.691 1 97.62 108 GLY B CA 1
ATOM 2059 C C . GLY B 1 108 ? 14.969 -6.816 6.184 1 97.62 108 GLY B C 1
ATOM 2060 O O . GLY B 1 108 ? 14.883 -5.695 5.684 1 97.62 108 GLY B O 1
ATOM 2061 N N . SER B 1 109 ? 15.117 -7.953 5.52 1 98.25 109 SER B N 1
ATOM 2062 C CA . SER B 1 109 ? 15.18 -7.934 4.059 1 98.25 109 SER B CA 1
ATOM 2063 C C . SER B 1 109 ? 13.812 -8.234 3.445 1 98.25 109 SER B C 1
ATOM 2065 O O . SER B 1 109 ? 13.086 -9.094 3.934 1 98.25 109 SER B O 1
ATOM 2067 N N . PHE B 1 110 ? 13.531 -7.523 2.436 1 98.69 110 PHE B N 1
ATOM 2068 C CA . PHE B 1 110 ? 12.336 -7.727 1.621 1 98.69 110 PHE B CA 1
ATOM 2069 C C . PHE B 1 110 ? 12.711 -8.016 0.173 1 98.69 110 PHE B C 1
ATOM 2071 O O . PHE B 1 110 ? 13.633 -7.406 -0.369 1 98.69 110 PHE B O 1
ATOM 2078 N N . TYR B 1 111 ? 11.977 -8.898 -0.403 1 98.75 111 TYR B N 1
ATOM 2079 C CA . TYR B 1 111 ? 12.281 -9.344 -1.757 1 98.75 111 TYR B CA 1
ATOM 2080 C C . TYR B 1 111 ? 11.109 -9.078 -2.693 1 98.75 111 TYR B C 1
ATOM 2082 O O . TYR B 1 111 ? 9.984 -9.531 -2.438 1 98.75 111 TYR B O 1
ATOM 2090 N N . PHE B 1 112 ? 11.367 -8.375 -3.756 1 98.69 112 PHE B N 1
ATOM 2091 C CA . PHE B 1 112 ? 10.336 -8.031 -4.723 1 98.69 112 PHE B CA 1
ATOM 2092 C C . PHE B 1 112 ? 10.688 -8.562 -6.105 1 98.69 112 PHE B C 1
ATOM 2094 O O . PHE B 1 112 ? 11.844 -8.492 -6.527 1 98.69 112 PHE B O 1
ATOM 2101 N N . ILE B 1 113 ? 9.68 -9.078 -6.785 1 98.62 113 ILE B N 1
ATOM 2102 C CA . ILE B 1 113 ? 9.875 -9.508 -8.164 1 98.62 113 ILE B CA 1
ATOM 2103 C C . ILE B 1 113 ? 8.68 -9.07 -9.008 1 98.62 113 ILE B C 1
ATOM 2105 O O . ILE B 1 113 ? 7.594 -8.82 -8.484 1 98.62 113 ILE B O 1
ATOM 2109 N N . SER B 1 114 ? 8.938 -8.922 -10.281 1 98.12 114 SER B N 1
ATOM 2110 C CA . SER B 1 114 ? 7.82 -8.805 -11.219 1 98.12 114 SER B CA 1
ATOM 2111 C C . SER B 1 114 ? 7.078 -10.125 -11.359 1 98.12 114 SER B C 1
ATOM 2113 O O . SER B 1 114 ? 7.699 -11.188 -11.414 1 98.12 114 SER B O 1
ATOM 2115 N N . GLY B 1 115 ? 5.766 -10.055 -11.477 1 95.94 115 GLY B N 1
ATOM 2116 C CA . GLY B 1 115 ? 4.977 -11.25 -11.719 1 95.94 115 GLY B CA 1
ATOM 2117 C C . GLY B 1 115 ? 4.84 -11.578 -13.195 1 95.94 115 GLY B C 1
ATOM 2118 O O . GLY B 1 115 ? 4.332 -12.641 -13.555 1 95.94 115 GLY B O 1
ATOM 2119 N N . ALA B 1 116 ? 5.238 -10.695 -14.008 1 95 116 ALA B N 1
ATOM 2120 C CA . ALA B 1 116 ? 5.145 -10.938 -15.445 1 95 116 ALA B CA 1
ATOM 2121 C C . ALA B 1 116 ? 6.191 -11.953 -15.906 1 95 116 ALA B C 1
ATOM 2123 O O . ALA B 1 116 ? 7.348 -11.891 -15.484 1 95 116 ALA B O 1
ATOM 2124 N N . SER B 1 117 ? 5.715 -12.766 -16.797 1 94.06 117 SER B N 1
ATOM 2125 C CA . SER B 1 117 ? 6.562 -13.875 -17.219 1 94.06 117 SER B CA 1
ATOM 2126 C C . SER B 1 117 ? 7.863 -13.367 -17.844 1 94.06 117 SER B C 1
ATOM 2128 O O . SER B 1 117 ? 7.844 -12.484 -18.703 1 94.06 117 SER B O 1
ATOM 2130 N N . GLY B 1 118 ? 8.953 -13.93 -17.344 1 95.69 118 GLY B N 1
ATOM 2131 C CA . GLY B 1 118 ? 10.266 -13.664 -17.922 1 95.69 118 GLY B CA 1
ATOM 2132 C C . GLY B 1 118 ? 10.891 -12.375 -17.406 1 95.69 118 GLY B C 1
ATOM 2133 O O . GLY B 1 118 ? 12.094 -12.156 -17.578 1 95.69 118 GLY B O 1
ATOM 2134 N N . HIS B 1 119 ? 10.18 -11.461 -16.797 1 97.19 119 HIS B N 1
ATOM 2135 C CA . HIS B 1 119 ? 10.664 -10.148 -16.406 1 97.19 119 HIS B CA 1
ATOM 2136 C C . HIS B 1 119 ? 11.625 -10.242 -15.227 1 97.19 119 HIS B C 1
ATOM 2138 O O . HIS B 1 119 ? 12.664 -9.578 -15.203 1 97.19 119 HIS B O 1
ATOM 2144 N N . CYS B 1 120 ? 11.297 -11.07 -14.336 1 97.5 120 CYS B N 1
ATOM 2145 C CA . CYS B 1 120 ? 12.141 -11.273 -13.156 1 97.5 120 CYS B CA 1
ATOM 2146 C C . CYS B 1 120 ? 13.516 -11.789 -13.555 1 97.5 120 CYS B C 1
ATOM 2148 O O . CYS B 1 120 ? 14.531 -11.289 -13.062 1 97.5 120 CYS B O 1
ATOM 2150 N N . GLN B 1 121 ? 13.555 -12.688 -14.484 1 97.06 121 GLN B N 1
ATOM 2151 C CA . GLN B 1 121 ? 14.805 -13.266 -14.953 1 97.06 121 GLN B CA 1
ATOM 2152 C C . GLN B 1 121 ? 15.672 -12.219 -15.641 1 97.06 121 GLN B C 1
ATOM 2154 O O . GLN B 1 121 ? 16.906 -12.328 -15.648 1 97.06 121 GLN B O 1
ATOM 2159 N N . ARG B 1 122 ? 15.016 -11.234 -16.094 1 96.75 122 ARG B N 1
ATOM 2160 C CA . ARG B 1 122 ? 15.727 -10.203 -16.844 1 96.75 122 ARG B CA 1
ATOM 2161 C C . ARG B 1 122 ? 16.078 -9.023 -15.938 1 96.75 122 ARG B C 1
ATOM 2163 O O . ARG B 1 122 ? 16.469 -7.961 -16.422 1 96.75 122 ARG B O 1
ATOM 2170 N N . GLY B 1 123 ? 15.852 -9.141 -14.641 1 97 123 GLY B N 1
ATOM 2171 C CA . GLY B 1 123 ? 16.391 -8.172 -13.703 1 97 123 GLY B CA 1
ATOM 2172 C C . GLY B 1 123 ? 15.328 -7.301 -13.062 1 97 123 GLY B C 1
ATOM 2173 O O . GLY B 1 123 ? 15.641 -6.422 -12.258 1 97 123 GLY B O 1
ATOM 2174 N N . GLN B 1 124 ? 14.133 -7.535 -13.414 1 97.56 124 GLN B N 1
ATOM 2175 C CA . GLN B 1 124 ? 13.078 -6.766 -12.758 1 97.56 124 GLN B CA 1
ATOM 2176 C C . GLN B 1 124 ? 12.75 -7.348 -11.383 1 97.56 124 GLN B C 1
ATOM 2178 O O . GLN B 1 124 ? 11.672 -7.902 -11.18 1 97.56 124 GLN B O 1
ATOM 2183 N N . ARG B 1 125 ? 13.617 -7.199 -10.484 1 98 125 ARG B N 1
ATOM 2184 C CA . ARG B 1 125 ? 13.578 -7.684 -9.109 1 98 125 ARG B CA 1
ATOM 2185 C C . ARG B 1 125 ? 14.477 -6.836 -8.211 1 98 125 ARG B C 1
ATOM 2187 O O . ARG B 1 125 ? 15.352 -6.113 -8.695 1 98 125 ARG B O 1
ATOM 2194 N N . MET B 1 126 ? 14.164 -6.891 -6.898 1 98.12 126 MET B N 1
ATOM 2195 C CA . MET B 1 126 ? 14.836 -5.961 -5.988 1 98.12 126 MET B CA 1
ATOM 2196 C C . MET B 1 126 ? 14.836 -6.504 -4.562 1 98.12 126 MET B C 1
ATOM 2198 O O . MET B 1 126 ? 13.844 -7.078 -4.109 1 98.12 126 MET B O 1
ATOM 2202 N N . ILE B 1 127 ? 15.898 -6.324 -3.941 1 98.31 127 ILE B N 1
ATOM 2203 C CA . ILE B 1 127 ? 16.031 -6.586 -2.512 1 98.31 127 ILE B CA 1
ATOM 2204 C C . ILE B 1 127 ? 16.094 -5.27 -1.747 1 98.31 127 ILE B C 1
ATOM 2206 O O . ILE B 1 127 ? 16.859 -4.375 -2.102 1 98.31 127 ILE B O 1
ATOM 2210 N N . VAL B 1 128 ? 15.305 -5.152 -0.771 1 98.25 128 VAL B N 1
ATOM 2211 C CA . VAL B 1 128 ? 15.328 -3.971 0.086 1 98.25 128 VAL B CA 1
ATOM 2212 C C . VAL B 1 128 ? 15.719 -4.371 1.506 1 98.25 128 VAL B C 1
ATOM 2214 O O . VAL B 1 128 ? 15.164 -5.312 2.072 1 98.25 128 VAL B O 1
ATOM 2217 N N . LYS B 1 129 ? 16.594 -3.646 2.049 1 97.88 129 LYS B N 1
ATOM 2218 C CA . LYS B 1 129 ? 16.984 -3.828 3.445 1 97.88 129 LYS B CA 1
ATOM 2219 C C . LYS B 1 129 ? 16.453 -2.693 4.316 1 97.88 129 LYS B C 1
ATOM 2221 O O . LYS B 1 129 ? 16.766 -1.524 4.078 1 97.88 129 LYS B O 1
ATOM 2226 N N . VAL B 1 130 ? 15.695 -3.1 5.305 1 97.5 130 VAL B N 1
ATOM 2227 C CA . VAL B 1 130 ? 15.047 -2.123 6.176 1 97.5 130 VAL B CA 1
ATOM 2228 C C . VAL B 1 130 ? 15.68 -2.168 7.566 1 97.5 130 VAL B C 1
ATOM 2230 O O . VAL B 1 130 ? 15.828 -3.242 8.148 1 97.5 130 VAL B O 1
ATOM 2233 N N . MET B 1 131 ? 15.922 -0.971 8.031 1 94.69 131 MET B N 1
ATOM 2234 C CA . MET B 1 131 ? 16.594 -0.868 9.32 1 94.69 131 MET B CA 1
ATOM 2235 C C . MET B 1 131 ? 15.586 -0.56 10.43 1 94.69 131 MET B C 1
ATOM 2237 O O . MET B 1 131 ? 14.547 0.05 10.18 1 94.69 131 MET B O 1
ATOM 2241 N N . SER B 1 132 ? 15.891 -1.103 11.664 1 88.31 132 SER B N 1
ATOM 2242 C CA . SER B 1 132 ? 15.102 -0.718 12.828 1 88.31 132 SER B CA 1
ATOM 2243 C C . SER B 1 132 ? 15.555 0.63 13.383 1 88.31 132 SER B C 1
ATOM 2245 O O . SER B 1 132 ? 16.719 1.024 13.203 1 88.31 132 SER B O 1
ATOM 2247 N N . LEU B 1 133 ? 14.633 1.48 13.773 1 71.44 133 LEU B N 1
ATOM 2248 C CA . LEU B 1 133 ? 15.039 2.734 14.398 1 71.44 133 LEU B CA 1
ATOM 2249 C C . LEU B 1 133 ? 16.094 2.492 15.461 1 71.44 133 LEU B C 1
ATOM 2251 O O . LEU B 1 133 ? 16.984 3.332 15.68 1 71.44 133 LEU B O 1
ATOM 2255 N N . GLU B 1 134 ? 15.922 1.465 16.297 1 61.56 134 GLU B N 1
ATOM 2256 C CA . GLU B 1 134 ? 16.875 1.248 17.391 1 61.56 134 GLU B CA 1
ATOM 2257 C C . GLU B 1 134 ? 18.234 0.821 16.844 1 61.56 134 GLU B C 1
ATOM 2259 O O . GLU B 1 134 ? 19.234 0.908 17.547 1 61.56 134 GLU B O 1
ATOM 2264 N N . GLU B 1 135 ? 18.188 0.306 15.797 1 54.78 135 GLU B N 1
ATOM 2265 C CA . GLU B 1 135 ? 19.484 -0.205 15.359 1 54.78 135 GLU B CA 1
ATOM 2266 C C . GLU B 1 135 ? 20.359 0.91 14.773 1 54.78 135 GLU B C 1
ATOM 2268 O O . GLU B 1 135 ? 20.562 0.974 13.562 1 54.78 135 GLU B O 1
ATOM 2273 N N . SER B 1 136 ? 20.047 2.178 15.062 1 46.72 136 SER B N 1
ATOM 2274 C CA . SER B 1 136 ? 21.141 3.066 14.688 1 46.72 136 SER B CA 1
ATOM 2275 C C . SER B 1 136 ? 22.484 2.51 15.125 1 46.72 136 SER B C 1
ATOM 2277 O O . SER B 1 136 ? 22.578 1.861 16.172 1 46.72 136 SER B O 1
ATOM 2279 N N . PRO B 1 137 ? 23.391 2.379 14.297 1 43.53 137 PRO B N 1
ATOM 2280 C CA . PRO B 1 137 ? 24.688 1.919 14.82 1 43.53 137 PRO B CA 1
ATOM 2281 C C . PRO B 1 137 ? 24.984 2.488 16.203 1 43.53 137 PRO B C 1
ATOM 2283 O O . PRO B 1 137 ? 24.812 3.688 16.438 1 43.53 137 PRO B O 1
ATOM 2286 N N . SER B 1 138 ? 24.641 1.851 17.266 1 40.62 138 SER B N 1
ATOM 2287 C CA . SER B 1 138 ? 25.328 2.211 18.5 1 40.62 138 SER B CA 1
ATOM 2288 C C . SER B 1 138 ? 26.781 2.592 18.234 1 40.62 138 SER B C 1
ATOM 2290 O O . SER B 1 138 ? 27.578 1.767 17.766 1 40.62 138 SER B O 1
ATOM 2292 N N . SER B 1 139 ? 26.984 3.689 17.719 1 37.12 139 SER B N 1
ATOM 2293 C CA . SER B 1 139 ? 28.359 4.156 17.906 1 37.12 139 SER B CA 1
ATOM 2294 C C . SER B 1 139 ? 28.906 3.719 19.266 1 37.12 139 SER B C 1
ATOM 2296 O O . SER B 1 139 ? 28.281 3.965 20.297 1 37.12 139 SER B O 1
ATOM 2298 N N . ASP B 1 140 ? 29.516 2.592 19.297 1 37.44 140 ASP B N 1
ATOM 2299 C CA . ASP B 1 140 ? 30.469 2.371 20.391 1 37.44 140 ASP B CA 1
ATOM 2300 C C . ASP B 1 140 ? 31.141 3.676 20.812 1 37.44 140 ASP B C 1
ATOM 2302 O O . ASP B 1 140 ? 32.062 4.145 20.141 1 37.44 140 ASP B O 1
ATOM 2306 N N . ARG B 1 141 ? 30.375 4.672 21.109 1 35.94 141 ARG B N 1
ATOM 2307 C CA . ARG B 1 141 ? 31.031 5.723 21.891 1 35.94 141 ARG B CA 1
ATOM 2308 C C . ARG B 1 141 ? 31.969 5.129 22.938 1 35.94 141 ARG B C 1
ATOM 2310 O O . ARG B 1 141 ? 31.516 4.598 23.953 1 35.94 141 ARG B O 1
ATOM 2317 N N . ARG B 1 142 ? 32.938 4.379 22.516 1 34.12 142 ARG B N 1
ATOM 2318 C CA . ARG B 1 142 ? 34.156 4.285 23.359 1 34.12 142 ARG B CA 1
ATOM 2319 C C . ARG B 1 142 ? 34.5 5.645 23.953 1 34.12 142 ARG B C 1
ATOM 2321 O O . ARG B 1 142 ? 34.812 6.582 23.219 1 34.12 142 ARG B O 1
ATOM 2328 N N . SER B 1 143 ? 33.656 6.074 24.891 1 35.88 143 SER B N 1
ATOM 2329 C CA . SER B 1 143 ? 34.094 7.082 25.859 1 35.88 143 SER B CA 1
ATOM 2330 C C . SER B 1 143 ? 35.594 7.035 26.078 1 35.88 143 SER B C 1
ATOM 2332 O O . SER B 1 143 ? 36.094 6.113 26.719 1 35.88 143 SER B O 1
ATOM 2334 N N . SER B 1 144 ? 36.312 7.094 25.016 1 33.56 144 SER B N 1
ATOM 2335 C CA . SER B 1 144 ? 37.719 7.387 25.328 1 33.56 144 SER B CA 1
ATOM 2336 C C . SER B 1 144 ? 37.844 8.609 26.234 1 33.56 144 SER B C 1
ATOM 2338 O O . SER B 1 144 ? 37.375 9.695 25.891 1 33.56 144 SER B O 1
ATOM 2340 N N . GLY B 1 145 ? 37.562 8.406 27.516 1 35.22 145 GLY B N 1
ATOM 2341 C CA . GLY B 1 145 ? 37.969 9.258 28.609 1 35.22 145 GLY B CA 1
ATOM 2342 C C . GLY B 1 145 ? 39.25 10.023 28.328 1 35.22 145 GLY B C 1
ATOM 2343 O O . GLY B 1 145 ? 40.344 9.438 28.328 1 35.22 145 GLY B O 1
ATOM 2344 N N . SER B 1 146 ? 39.312 10.719 27.25 1 34.31 146 SER B N 1
ATOM 2345 C CA . SER B 1 146 ? 40.5 11.547 27.062 1 34.31 146 SER B CA 1
ATOM 2346 C C . SER B 1 146 ? 40.688 12.477 28.266 1 34.31 146 SER B C 1
ATOM 2348 O O . SER B 1 146 ? 39.781 13.234 28.625 1 34.31 146 SER B O 1
ATOM 2350 N N . ARG B 1 147 ? 41.594 12.023 29.25 1 34.38 147 ARG B N 1
ATOM 2351 C CA . ARG B 1 147 ? 42.25 12.703 30.359 1 34.38 147 ARG B CA 1
ATOM 2352 C C . ARG B 1 147 ? 42.719 14.094 29.938 1 34.38 147 ARG B C 1
ATOM 2354 O O . ARG B 1 147 ? 43.594 14.219 29.078 1 34.38 147 ARG B O 1
ATOM 2361 N N . ALA B 1 148 ? 41.781 15.055 29.75 1 36.28 148 ALA B N 1
ATOM 2362 C CA . ALA B 1 148 ? 42.219 16.453 29.625 1 36.28 148 ALA B CA 1
ATOM 2363 C C . ALA B 1 148 ? 43.219 16.797 30.703 1 36.28 148 ALA B C 1
ATOM 2365 O O . ALA B 1 148 ? 42.969 16.688 31.891 1 36.28 148 ALA B O 1
ATOM 2366 N N . ALA B 1 149 ? 44.469 16.609 30.375 1 37.03 149 ALA B N 1
ATOM 2367 C CA . ALA B 1 149 ? 45.594 17.109 31.125 1 37.03 149 ALA B CA 1
ATOM 2368 C C . ALA B 1 149 ? 45.469 18.594 31.406 1 37.03 149 ALA B C 1
ATOM 2370 O O . ALA B 1 149 ? 45.188 19.391 30.5 1 37.03 149 ALA B O 1
ATOM 2371 N N . VAL B 1 150 ? 44.875 18.906 32.531 1 33.59 150 VAL B N 1
ATOM 2372 C CA . VAL B 1 150 ? 44.938 20.219 33.156 1 33.59 150 VAL B CA 1
ATOM 2373 C C . VAL B 1 150 ? 46.375 20.734 33.156 1 33.59 150 VAL B C 1
ATOM 2375 O O . VAL B 1 150 ? 47.25 20.125 33.75 1 33.59 150 VAL B O 1
ATOM 2378 N N . PHE B 1 151 ? 46.812 20.938 31.875 1 28.7 151 PHE B N 1
ATOM 2379 C CA . PHE B 1 151 ? 47.969 21.812 32.031 1 28.7 151 PHE B CA 1
ATOM 2380 C C . PHE B 1 151 ? 47.531 23.188 32.5 1 28.7 151 PHE B C 1
ATOM 2382 O O . PHE B 1 151 ? 46.469 23.672 32.156 1 28.7 151 PHE B O 1
#

Solvent-accessible surface area (backbone atoms only — not comparable to full-atom values): 17166 Å² total; per-residue (Å²): 133,82,80,78,48,77,62,53,58,49,50,49,51,51,50,48,53,51,48,64,64,60,61,69,67,59,85,69,64,47,77,42,59,42,57,62,90,67,33,57,55,69,37,53,90,91,41,40,53,52,42,37,54,54,40,68,72,49,88,44,39,50,60,20,32,40,32,42,37,38,74,100,49,37,45,27,38,42,50,71,68,31,53,76,64,62,52,72,95,76,50,49,24,39,36,50,76,41,53,43,46,48,56,35,85,54,56,44,79,44,32,36,32,35,69,43,87,70,32,28,81,44,25,23,39,35,55,41,64,28,36,44,81,83,64,48,78,72,67,76,71,69,75,68,78,72,79,75,74,84,117,133,82,80,78,48,77,63,55,57,49,51,49,50,51,50,50,53,51,49,64,64,60,61,69,66,60,84,68,64,47,78,43,59,43,57,61,90,66,34,59,54,70,37,54,89,90,42,41,53,52,41,36,54,56,41,68,72,48,88,43,38,50,61,20,32,40,33,40,38,38,74,99,52,37,44,26,39,41,52,71,71,31,55,77,65,61,53,73,93,75,50,50,23,38,36,50,76,40,53,45,47,48,56,36,85,52,56,45,80,44,30,36,34,34,68,41,86,69,32,29,81,44,26,23,38,35,56,40,64,29,36,46,81,82,62,47,78,72,68,77,70,69,74,68,76,72,78,75,72,83,119

pLDDT: mean 80.33, std 22.56, range [28.7, 98.75]

InterPro domains:
  IPR003245 Phytocyanin domain [PF02298] (48-124)
  IPR003245 Phytocyanin domain [PS51485] (30-132)
  IPR008972 Cupredoxin [G3DSA:2.60.40.420] (28-135)
  IPR008972 Cupredoxin [SSF49503] (29-131)
  IPR039391 Phytocyanin-like [PTHR33021] (28-131)
  IPR041846 Early nodulin-like protein domain [cd11019] (30-131)

Nearest PDB structures (foldseek):
  1ws8-assembly1_C  TM=9.306E-01  e=9.892E-12  Cucurbita pepo
  1x9u-assembly2_B  TM=9.473E-01  e=9.686E-11  Armoracia rusticana
  1jer-assembly1_A-2  TM=9.134E-01  e=6.086E-10  Cucumis sativus
  1f56-assembly1_A  TM=8.723E-01  e=1.945E-07  Spinacia oleracea
  5k8d-assembly1_A  TM=4.909E-01  e=8.183E-03  Homo sapiens

Secondary structure (DSSP, 8-state):
-----HHHHHHHHHHHHHHHHH--------EEETTGGG-S-PPPTT-TTHHHHHHHTS-EETT-EEEEE-SS--EEEE-HHHHHHT--SS-SEEE-SSEEEEE--SSEEEEEE--STTTTTTT-EEEEEEE-SS-S---------------/-----HHHHHHHHHHHHHHHHHT-------EEETTGGG-S-PPPTT-TTHHHHHHHTS-EETT-EEEEE-SS--EEEE-HHHHHHT--SS-SEEE-SSEEEEE--SSEEEEEE--STTTTTTT-EEEEEEE-SS-S---------------

Radius of gyration: 26.84 Å; Cα contacts (8 Å, |Δi|>4): 486; chains: 2; bounding box: 81×79×59 Å

Organism: Prunus persica (NCBI:txid3760)

Foldseek 3Di:
DPCPDPVVVVVVVVVVVVVVVPPPPPPDQEEAEFLVPVFQFQDDLVCLCSRAVVQVPDAAAQFHKYKGADDQKKKFKADPVCLVVVDDPDGPDIDDPRIDMDGRHDFAKIKMAIPDPPRSVRRSIYIHGYDYPVPPPPPPPPCPVPPPPPD/DPCCDPVVVVVVVVVVVVVVVPPPPPPDQEEAEFLVPVFQFQDDLVCLCSRAVVQVPDAAAAFHKYKGADDPWKKFKADPVCLVVVDDPDGPDIDDPRIDMDGRHDFAKIKMAIPDPPRSVRRSIYIHGYDYPVPPPPPPPPCPVPPPPPD

Sequence (302 aa):
MANCNMNCARATLFLLTIFICFGHFSVSAYDFQVGGTKDWVVPPTNDSKIYNDWASGNRFQVGDTIRFKYKKNSVMEVTEEEFKKCNSTRPNFFSNTGNTVYLFDHAGSFYFISGASGHCQRGQRMIVKVMSLEESPSSDRRSSGSRAAVFMANCNMNCARATLFLLTIFICFGHFSVSAYDFQVGGTKDWVVPPTNDSKIYNDWASGNRFQVGDTIRFKYKKNSVMEVTEEEFKKCNSTRPNFFSNTGNTVYLFDHAGSFYFISGASGHCQRGQRMIVKVMSLEESPSSDRRSSGSRAAVF